Protein AF-A0AAN6WHQ3-F1 (afdb_monomer_lite)

Foldseek 3Di:
DFADQFLVPDPQQGFDAAQEDEAWDDDPVDQFLVPTFGVVVVCVVLVNDDDFDDFQQDDFHKDKDKDWDWDCQQLLDQPGIDIDIDIDIDGDDHDHDDDFDGDGPPPQDDSPPPQRRDDRGHHDDDHDPGGDDNTPRHDYDYGPDDQDDPSVVDDVVDDPPDDPPPPDPPPPDPDDDDDDPDDDQDAAEAFGWQAAVPDPDHNHHDPPWHFAAPDPPGTTGTD

Radius of gyration: 21.04 Å; chains: 1; bounding box: 49×41×66 Å

InterPro domains:
  IPR000254 Cellulose-binding domain [PF00734] (190-218)
  IPR000254 Cellulose-binding domain [PS51164] (186-223)
  IPR000254 Cellulose-binding domain [SM00236] (189-223)
  IPR005103 Auxiliary Activity family 9, catalytic domain [PF03443] (1-124)
  IPR035971 Cellulose-binding domain superfamily [SSF57180] (188-222)
  IPR049892 Auxiliary Activity family 9 [PTHR33353] (1-222)

Structure (mmCIF, N/CA/C/O backbone):
data_AF-A0AAN6WHQ3-F1
#
_entry.id   AF-A0AAN6WHQ3-F1
#
loop_
_atom_site.group_PDB
_atom_site.id
_atom_site.type_symbol
_atom_site.label_atom_id
_atom_site.label_alt_id
_atom_site.label_comp_id
_atom_site.label_asym_id
_atom_site.label_entity_id
_atom_site.label_seq_id
_atom_site.pdbx_PDB_ins_code
_atom_site.Cartn_x
_atom_site.Cartn_y
_atom_site.Cartn_z
_atom_site.occupancy
_atom_site.B_iso_or_equiv
_atom_site.auth_seq_id
_atom_site.auth_comp_id
_atom_site.auth_asym_id
_atom_site.auth_atom_id
_atom_site.pdbx_PDB_model_num
ATOM 1 N N . MET A 1 1 ? -5.871 -2.108 7.499 1.00 97.81 1 MET A N 1
ATOM 2 C CA . MET A 1 1 ? -6.598 -1.733 8.726 1.00 97.81 1 MET A CA 1
ATOM 3 C C . MET A 1 1 ? -6.500 -2.865 9.725 1.00 97.81 1 MET A C 1
ATOM 5 O O . MET A 1 1 ? -6.256 -3.992 9.313 1.00 97.81 1 MET A O 1
ATOM 9 N N . THR A 1 2 ? -6.688 -2.574 11.003 1.00 98.25 2 THR A N 1
ATOM 10 C CA . THR A 1 2 ? -6.863 -3.575 12.058 1.00 98.25 2 THR A CA 1
ATOM 11 C C . THR A 1 2 ? -7.970 -3.112 12.998 1.00 98.25 2 THR A C 1
ATOM 13 O O . THR A 1 2 ? -8.057 -1.913 13.268 1.00 98.25 2 THR A O 1
ATOM 16 N N . LYS A 1 3 ? -8.835 -4.032 13.441 1.00 97.88 3 LYS A N 1
ATOM 17 C CA . LYS A 1 3 ? -9.879 -3.741 14.433 1.00 97.88 3 LYS A CA 1
ATOM 18 C C . LYS A 1 3 ? -9.263 -3.789 15.826 1.00 97.88 3 LYS A C 1
ATOM 20 O O . LYS A 1 3 ? -8.488 -4.697 16.126 1.00 97.88 3 LYS A O 1
ATOM 25 N N . VAL A 1 4 ? -9.613 -2.833 16.673 1.00 98.06 4 VAL A N 1
ATOM 26 C CA . VAL A 1 4 ? -9.073 -2.695 18.028 1.00 98.06 4 VAL A CA 1
ATOM 27 C C . VAL A 1 4 ? -10.195 -2.405 19.020 1.00 98.06 4 VAL A C 1
ATOM 29 O O . VAL A 1 4 ? -11.305 -2.046 18.631 1.00 98.06 4 VAL A O 1
ATOM 32 N N . SER A 1 5 ? -9.927 -2.617 20.307 1.00 97.31 5 SER A N 1
ATOM 33 C CA . SER A 1 5 ? -10.879 -2.275 21.370 1.00 97.31 5 SER A CA 1
ATOM 34 C C . SER A 1 5 ? -10.995 -0.767 21.588 1.00 97.31 5 SER A C 1
ATOM 36 O O . SER A 1 5 ? -12.061 -0.304 21.970 1.00 97.31 5 SER A O 1
ATOM 38 N N . ASP A 1 6 ? -9.901 -0.038 21.361 1.00 96.31 6 ASP A N 1
ATOM 39 C CA . ASP A 1 6 ? -9.789 1.412 21.522 1.00 96.31 6 ASP A CA 1
ATOM 40 C C . ASP A 1 6 ? -8.674 1.922 20.596 1.00 96.31 6 ASP A C 1
ATOM 42 O O . ASP A 1 6 ? -7.522 1.487 20.697 1.00 96.31 6 ASP A O 1
ATOM 46 N N . ALA A 1 7 ? -9.009 2.814 19.662 1.00 96.94 7 ALA A N 1
ATOM 47 C CA . ALA A 1 7 ? -8.039 3.345 18.704 1.00 96.94 7 ALA A CA 1
ATOM 48 C C . ALA A 1 7 ? -6.994 4.275 19.346 1.00 96.94 7 ALA A C 1
ATOM 50 O O . ALA A 1 7 ? -5.908 4.430 18.788 1.00 96.94 7 ALA A O 1
ATOM 51 N N . VAL A 1 8 ? -7.285 4.866 20.507 1.00 95.44 8 VAL A N 1
ATOM 52 C CA . VAL A 1 8 ? -6.382 5.786 21.214 1.00 95.44 8 VAL A CA 1
ATOM 53 C C . VAL A 1 8 ? -5.230 5.031 21.872 1.00 95.44 8 VAL A C 1
ATOM 55 O O . VAL A 1 8 ? -4.100 5.517 21.870 1.00 95.44 8 VAL A O 1
ATOM 58 N N . THR A 1 9 ? -5.508 3.849 22.424 1.00 95.56 9 THR A N 1
ATOM 59 C CA . THR A 1 9 ? -4.543 3.069 23.217 1.00 95.56 9 THR A CA 1
ATOM 60 C C . THR A 1 9 ? -3.931 1.885 22.472 1.00 95.56 9 THR A C 1
ATOM 62 O O . THR A 1 9 ? -2.964 1.297 22.955 1.00 95.56 9 THR A O 1
ATOM 65 N N . ALA A 1 10 ? -4.450 1.534 21.295 1.00 95.12 10 ALA A N 1
ATOM 66 C CA . ALA A 1 10 ? -3.921 0.430 20.507 1.00 95.12 10 ALA A CA 1
ATOM 67 C C . ALA A 1 10 ? -2.491 0.685 19.995 1.00 95.12 10 ALA A C 1
ATOM 69 O O . ALA A 1 10 ? -2.184 1.731 19.427 1.00 95.12 10 ALA A O 1
ATOM 70 N N . ASP A 1 11 ? -1.639 -0.334 20.112 1.00 93.38 11 ASP A N 1
ATOM 71 C CA . ASP A 1 11 ? -0.228 -0.313 19.701 1.00 93.38 11 ASP A CA 1
ATOM 72 C C . ASP A 1 11 ? 0.016 -0.865 18.282 1.00 93.38 11 ASP A C 1
ATOM 74 O O . ASP A 1 11 ? 1.140 -0.858 17.781 1.00 93.38 11 ASP A O 1
ATOM 78 N N . GLY A 1 12 ? -1.034 -1.359 17.619 1.00 93.06 12 GLY A N 1
ATOM 79 C CA . GLY A 1 12 ? -0.943 -1.959 16.289 1.00 93.06 12 GLY A CA 1
ATOM 80 C C . GLY A 1 12 ? -0.434 -3.403 16.259 1.00 93.06 12 GLY A C 1
ATOM 81 O O . GLY A 1 12 ? -0.153 -3.910 15.174 1.00 93.06 12 GLY A O 1
ATOM 82 N N . SER A 1 13 ? -0.348 -4.087 17.402 1.00 93.38 13 SER A N 1
ATOM 83 C CA . SER A 1 13 ? 0.033 -5.507 17.484 1.00 93.38 13 SER A CA 1
ATOM 84 C C . SER A 1 13 ? -1.076 -6.482 17.052 1.00 93.38 13 SER A C 1
ATOM 86 O O . SER A 1 13 ? -0.835 -7.682 16.904 1.00 93.38 13 SER A O 1
ATOM 88 N N . THR A 1 14 ? -2.290 -5.981 16.813 1.00 94.19 14 THR A N 1
ATOM 89 C CA . THR A 1 14 ? -3.432 -6.758 16.318 1.00 94.19 14 THR A CA 1
ATOM 90 C C . THR A 1 14 ? -3.314 -7.093 14.825 1.00 94.19 14 THR A C 1
ATOM 92 O O . THR A 1 14 ? -2.529 -6.501 14.086 1.00 94.19 14 THR A O 1
ATOM 95 N N . GLY A 1 15 ? -4.098 -8.071 14.361 1.00 97.56 15 GLY A N 1
ATOM 96 C CA . GLY A 1 15 ? -4.042 -8.555 12.980 1.00 97.56 15 GLY A CA 1
ATOM 97 C C . GLY A 1 15 ? -4.482 -7.516 11.939 1.00 97.56 15 GLY A C 1
ATOM 98 O O . GLY A 1 15 ? -5.603 -7.013 11.969 1.00 97.56 15 GLY A O 1
ATOM 99 N N . TRP A 1 16 ? -3.629 -7.261 10.948 1.00 98.62 16 TRP A N 1
ATOM 100 C CA . TRP A 1 16 ? -3.862 -6.311 9.862 1.00 98.62 16 TRP A CA 1
ATOM 101 C C . TRP A 1 16 ? -4.429 -6.983 8.613 1.00 98.62 16 TRP A C 1
ATOM 103 O O . TRP A 1 16 ? -3.913 -7.997 8.155 1.00 98.62 16 TRP A O 1
ATOM 113 N N . PHE A 1 17 ? -5.427 -6.367 7.987 1.00 98.75 17 PHE A N 1
ATOM 114 C CA . PHE A 1 17 ? -5.949 -6.749 6.674 1.00 98.75 17 PHE A CA 1
ATOM 115 C C . PHE A 1 17 ? -5.834 -5.584 5.682 1.00 98.75 17 PHE A C 1
ATOM 117 O O . PHE A 1 17 ? -5.926 -4.406 6.052 1.00 98.75 17 PHE A O 1
ATOM 124 N N . LYS A 1 18 ? -5.607 -5.889 4.403 1.00 98.75 18 LYS A N 1
ATOM 125 C CA . LYS A 1 18 ? -5.400 -4.881 3.355 1.00 98.75 18 LYS A CA 1
ATOM 126 C C . LYS A 1 18 ? -6.732 -4.503 2.716 1.00 98.75 18 LYS A C 1
ATOM 128 O O . LYS A 1 18 ? -7.391 -5.363 2.148 1.00 98.75 18 LYS A O 1
ATOM 133 N N . ILE A 1 19 ? -7.104 -3.223 2.783 1.00 98.62 19 ILE A N 1
ATOM 134 C CA . ILE A 1 19 ? -8.365 -2.704 2.214 1.00 98.62 19 ILE A CA 1
ATOM 135 C C . ILE A 1 19 ? -8.193 -2.027 0.856 1.00 98.62 19 ILE A C 1
ATOM 137 O O . ILE A 1 19 ? -9.166 -1.816 0.142 1.00 98.62 19 ILE A O 1
ATOM 141 N N . PHE A 1 20 ? -6.963 -1.655 0.520 1.00 98.50 20 PHE A N 1
ATOM 142 C CA . PHE A 1 20 ? -6.655 -0.882 -0.665 1.00 98.50 20 PHE A CA 1
ATOM 143 C C . PHE A 1 20 ? -5.251 -1.216 -1.149 1.00 98.50 20 PHE A C 1
ATOM 145 O O . PHE A 1 20 ? -4.355 -1.434 -0.328 1.00 98.50 20 PHE A O 1
ATOM 152 N N . GLN A 1 21 ? -5.059 -1.231 -2.463 1.00 98.38 21 GLN A N 1
ATOM 153 C CA . GLN A 1 21 ? -3.735 -1.102 -3.059 1.00 98.38 21 GLN A CA 1
ATOM 154 C C . GLN A 1 21 ? -3.806 -0.386 -4.402 1.00 98.38 21 GLN A C 1
ATOM 156 O O . GLN A 1 21 ? -4.785 -0.528 -5.136 1.00 98.38 21 GLN A O 1
ATOM 161 N N . ASP A 1 22 ? -2.717 0.297 -4.730 1.00 98.25 22 ASP A N 1
ATOM 162 C CA . ASP A 1 22 ? -2.426 0.814 -6.058 1.00 98.25 22 ASP A CA 1
ATOM 163 C C . ASP A 1 22 ? -0.989 0.417 -6.406 1.00 98.25 22 ASP A C 1
ATOM 165 O O . ASP A 1 22 ? -0.042 0.810 -5.724 1.00 98.25 22 ASP A O 1
ATOM 169 N N . GLY A 1 23 ? -0.849 -0.491 -7.369 1.00 97.94 23 GLY A N 1
ATOM 170 C CA . GLY A 1 23 ? 0.392 -1.219 -7.619 1.00 97.94 23 GLY A CA 1
ATOM 171 C C . GLY A 1 23 ? 1.148 -0.684 -8.825 1.00 97.94 23 GLY A C 1
ATOM 172 O O . GLY A 1 23 ? 1.687 0.420 -8.812 1.00 97.94 23 GLY A O 1
ATOM 173 N N . TRP A 1 24 ? 1.198 -1.510 -9.864 1.00 98.62 24 TRP A N 1
ATOM 174 C CA . TRP A 1 24 ? 1.920 -1.259 -11.103 1.00 98.62 24 TRP A CA 1
ATOM 175 C C . TRP A 1 24 ? 1.068 -1.679 -12.294 1.00 98.62 24 TRP A C 1
ATOM 177 O O . TRP A 1 24 ? 0.306 -2.648 -12.216 1.00 98.62 24 TRP A O 1
ATOM 187 N N . ARG A 1 25 ? 1.235 -0.977 -13.411 1.00 98.25 25 ARG A N 1
ATOM 188 C CA . ARG A 1 25 ? 0.685 -1.361 -14.709 1.00 98.25 25 ARG A CA 1
ATOM 189 C C . ARG A 1 25 ? 1.711 -1.044 -15.784 1.00 98.25 25 ARG A C 1
ATOM 191 O O . ARG A 1 25 ? 2.192 0.086 -15.862 1.00 98.25 25 ARG A O 1
ATOM 198 N N . LYS A 1 26 ? 1.966 -2.012 -16.666 1.00 98.00 26 LYS A N 1
ATOM 199 C CA . LYS A 1 26 ? 2.830 -1.809 -17.829 1.00 98.00 26 LYS A CA 1
ATOM 200 C C . LYS A 1 26 ? 2.373 -0.608 -18.661 1.00 98.00 26 LYS A C 1
ATOM 202 O O . LYS A 1 26 ? 1.207 -0.518 -19.052 1.00 98.00 26 LYS A O 1
ATOM 207 N N . ASN A 1 27 ? 3.304 0.282 -18.968 1.00 97.50 27 ASN A N 1
ATOM 208 C CA . ASN A 1 27 ? 3.188 1.279 -20.011 1.00 97.50 27 ASN A CA 1
ATOM 209 C C . ASN A 1 27 ? 3.774 0.692 -21.297 1.00 97.50 27 ASN A C 1
ATOM 211 O O . ASN A 1 27 ? 4.981 0.515 -21.428 1.00 97.50 27 ASN A O 1
ATOM 215 N N . THR A 1 28 ? 2.925 0.387 -22.276 1.00 96.00 28 THR A N 1
ATOM 216 C CA . THR A 1 28 ? 3.364 -0.227 -23.540 1.00 96.00 28 THR A CA 1
ATOM 217 C C . THR A 1 28 ? 4.262 0.678 -24.384 1.00 96.00 28 THR A C 1
ATOM 219 O O . THR A 1 28 ? 4.898 0.184 -25.308 1.00 96.00 28 THR A O 1
ATOM 222 N N . ALA A 1 29 ? 4.307 1.981 -24.090 1.00 96.06 29 ALA A N 1
ATOM 223 C CA . ALA A 1 29 ? 5.221 2.927 -24.726 1.00 96.06 29 ALA A CA 1
ATOM 224 C C . ALA A 1 29 ? 6.578 3.047 -24.001 1.00 96.06 29 ALA A C 1
ATOM 226 O O . ALA A 1 29 ? 7.480 3.695 -24.525 1.00 96.06 29 ALA A O 1
ATOM 227 N N . GLY A 1 30 ? 6.713 2.465 -22.803 1.00 94.31 30 GLY A N 1
ATOM 228 C CA . GLY A 1 30 ? 7.920 2.515 -21.978 1.00 94.31 30 GLY A CA 1
ATOM 229 C C . GLY A 1 30 ? 8.944 1.428 -22.320 1.00 94.31 30 GLY A C 1
ATOM 230 O O . GLY A 1 30 ? 8.593 0.359 -22.827 1.00 94.31 30 GLY A O 1
ATOM 231 N N . GLY A 1 31 ? 10.217 1.699 -22.026 1.00 95.81 31 GLY A N 1
ATOM 232 C CA . GLY A 1 31 ? 11.334 0.768 -22.214 1.00 95.81 31 GLY A CA 1
ATOM 233 C C . GLY A 1 31 ? 11.734 0.013 -20.941 1.00 95.81 31 GLY A C 1
ATOM 234 O O . GLY A 1 31 ? 12.292 -1.083 -21.034 1.00 95.81 31 GLY A O 1
ATOM 235 N N . SER A 1 32 ? 11.428 0.555 -19.760 1.00 97.44 32 SER A N 1
ATOM 236 C CA . SER A 1 32 ? 11.715 -0.065 -18.460 1.00 97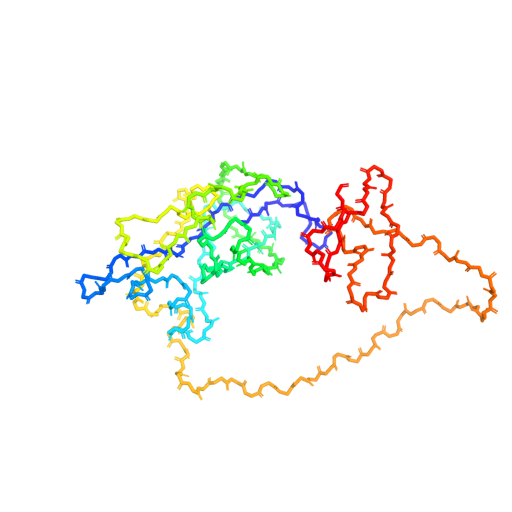.44 32 SER A CA 1
ATOM 237 C C . SER A 1 32 ? 10.563 0.097 -17.460 1.00 97.44 32 SER A C 1
ATOM 239 O O . SER A 1 32 ? 9.590 0.806 -17.714 1.00 97.44 32 SER A O 1
ATOM 241 N N . GLY A 1 33 ? 10.688 -0.548 -16.297 1.00 98.00 33 GLY A N 1
ATOM 242 C CA . GLY A 1 33 ? 9.787 -0.342 -15.164 1.00 98.00 33 GLY A CA 1
ATOM 243 C C . GLY A 1 33 ? 9.743 1.107 -14.672 1.00 98.00 33 GLY A C 1
ATOM 244 O O . GLY A 1 33 ? 8.710 1.536 -14.164 1.00 98.00 33 GLY A O 1
ATOM 245 N N . ASP A 1 34 ? 10.801 1.899 -14.878 1.00 97.44 34 ASP A N 1
ATOM 246 C CA . ASP A 1 34 ? 10.796 3.331 -14.558 1.00 97.44 34 ASP A CA 1
ATOM 247 C C . ASP A 1 34 ? 9.767 4.101 -15.388 1.00 97.44 34 ASP A C 1
ATOM 249 O O . ASP A 1 34 ? 9.229 5.095 -14.904 1.00 97.44 34 ASP A O 1
ATOM 253 N N . ASP A 1 35 ? 9.456 3.648 -16.605 1.00 97.44 35 ASP A N 1
ATOM 254 C CA . ASP A 1 35 ? 8.501 4.287 -17.520 1.00 97.44 35 ASP A CA 1
ATOM 255 C C . ASP A 1 35 ? 7.051 3.853 -17.272 1.00 97.44 35 ASP A C 1
ATOM 257 O O . ASP A 1 35 ? 6.107 4.497 -17.746 1.00 97.44 35 ASP A O 1
ATOM 261 N N . ASP A 1 36 ? 6.861 2.771 -16.520 1.00 98.31 36 ASP A N 1
ATOM 262 C CA . ASP A 1 36 ? 5.556 2.185 -16.250 1.00 98.31 36 ASP A CA 1
ATOM 263 C C . ASP A 1 36 ? 4.710 3.041 -15.301 1.00 98.31 36 ASP A C 1
ATOM 265 O O . ASP A 1 36 ? 5.177 4.007 -14.685 1.00 98.31 36 ASP A O 1
ATOM 269 N N . PHE A 1 37 ? 3.430 2.701 -15.185 1.00 98.31 37 PHE A N 1
ATOM 270 C CA . PHE A 1 37 ? 2.542 3.340 -14.225 1.00 98.31 37 PHE A CA 1
ATOM 271 C C . PHE A 1 37 ? 2.721 2.701 -12.849 1.00 98.31 37 PHE A C 1
ATOM 273 O O . PHE A 1 37 ? 2.783 1.477 -12.730 1.00 98.31 37 PHE A O 1
ATOM 280 N N . TRP A 1 38 ? 2.756 3.536 -11.812 1.00 98.56 38 TRP A N 1
ATOM 281 C CA . TRP A 1 38 ? 2.935 3.127 -10.420 1.00 98.56 38 TRP A CA 1
ATOM 282 C C . TRP A 1 38 ? 1.954 3.878 -9.531 1.00 98.56 38 TRP A C 1
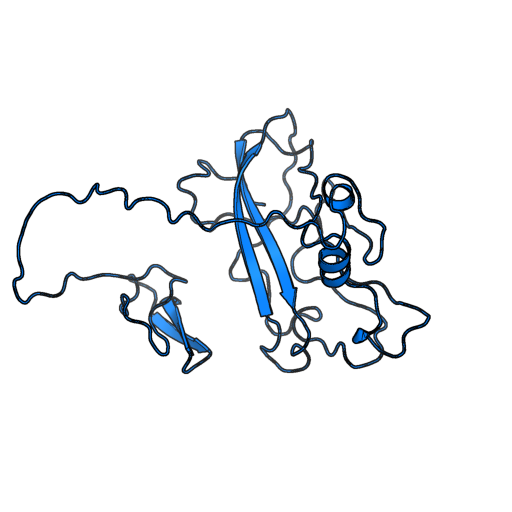ATOM 284 O O . TRP A 1 38 ? 1.725 5.063 -9.762 1.00 98.56 38 TRP A O 1
ATOM 294 N N . GLY A 1 39 ? 1.473 3.255 -8.457 1.00 97.56 39 GLY A N 1
ATOM 295 C CA . GLY A 1 39 ? 0.623 3.943 -7.482 1.00 97.56 39 GLY A CA 1
ATOM 296 C C . GLY A 1 39 ? 1.294 5.173 -6.856 1.00 97.56 39 GLY A C 1
ATOM 297 O O . GLY A 1 39 ? 0.634 6.159 -6.544 1.00 97.56 39 GLY A O 1
ATOM 298 N N . THR A 1 40 ? 2.628 5.187 -6.747 1.00 96.38 40 THR A N 1
ATOM 299 C CA . THR A 1 40 ? 3.389 6.378 -6.322 1.00 96.38 40 THR A CA 1
ATOM 300 C C . THR A 1 40 ? 3.440 7.471 -7.395 1.00 96.38 40 THR A C 1
ATOM 302 O O . THR A 1 40 ? 3.482 8.653 -7.055 1.00 96.38 40 THR A O 1
ATOM 305 N N . LYS A 1 41 ? 3.387 7.115 -8.687 1.00 96.00 41 LYS A N 1
ATOM 306 C CA . LYS A 1 41 ? 3.203 8.091 -9.771 1.00 96.00 41 LYS A CA 1
ATOM 307 C C . LYS A 1 41 ? 1.786 8.653 -9.758 1.00 96.00 41 LYS A C 1
ATOM 309 O O . LYS A 1 41 ? 1.653 9.863 -9.878 1.00 96.00 41 LYS A O 1
ATOM 314 N N . ASP A 1 42 ? 0.769 7.827 -9.520 1.00 95.50 42 ASP A N 1
ATOM 315 C CA . ASP A 1 42 ? -0.616 8.290 -9.362 1.00 95.50 42 ASP A CA 1
ATOM 316 C C . ASP A 1 42 ? -0.737 9.237 -8.169 1.00 95.50 42 ASP A C 1
ATOM 318 O O . ASP A 1 42 ? -1.316 10.312 -8.296 1.00 95.50 42 ASP A O 1
ATOM 322 N N . LEU A 1 43 ? -0.103 8.903 -7.040 1.00 93.19 43 LEU A N 1
ATOM 323 C CA . LEU A 1 43 ? -0.020 9.786 -5.881 1.00 93.19 43 LEU A CA 1
ATOM 324 C C . LEU A 1 43 ? 0.592 11.144 -6.258 1.00 93.19 43 LEU A C 1
ATOM 326 O O . LEU A 1 43 ? 0.027 12.177 -5.912 1.00 93.19 43 LEU A O 1
ATOM 330 N N . ASN A 1 44 ? 1.693 11.171 -7.016 1.00 91.75 44 ASN A N 1
ATOM 331 C CA . ASN A 1 44 ? 2.297 12.419 -7.499 1.00 91.75 44 ASN A CA 1
ATOM 332 C C . ASN A 1 44 ? 1.373 13.185 -8.461 1.00 91.75 44 ASN A C 1
ATOM 334 O O . ASN A 1 44 ? 1.179 14.391 -8.301 1.00 91.75 44 ASN A O 1
ATOM 338 N N . THR A 1 45 ? 0.779 12.496 -9.438 1.00 90.94 45 THR A N 1
ATOM 339 C CA . THR A 1 45 ? -0.166 13.069 -10.408 1.00 90.94 45 THR A CA 1
ATOM 340 C C . THR A 1 45 ? -1.391 13.664 -9.714 1.00 90.94 45 THR A C 1
ATOM 342 O O . THR A 1 45 ? -1.866 14.725 -10.113 1.00 90.94 45 THR A O 1
ATOM 345 N N . CYS A 1 46 ? -1.849 13.039 -8.633 1.00 91.12 46 CYS A N 1
ATOM 346 C CA . CYS A 1 46 ? -2.970 13.477 -7.810 1.00 91.12 46 CYS A CA 1
ATOM 347 C C . CYS A 1 46 ? -2.536 14.339 -6.606 1.00 91.12 46 CYS A C 1
ATOM 349 O O . CYS A 1 46 ? -3.215 14.376 -5.578 1.00 91.12 46 CYS A O 1
ATOM 351 N N . CYS A 1 47 ? -1.414 15.061 -6.728 1.00 87.06 47 CYS A N 1
ATOM 352 C CA . CYS A 1 47 ? -0.905 16.028 -5.746 1.00 87.06 47 CYS A CA 1
ATOM 353 C C . CYS A 1 47 ? -0.676 15.491 -4.322 1.00 87.06 47 CYS A C 1
ATOM 355 O O . CYS A 1 47 ? -0.957 16.176 -3.335 1.00 87.06 47 CYS A O 1
ATOM 357 N N . GLY A 1 48 ? -0.206 14.262 -4.184 1.00 89.38 48 GLY A N 1
ATOM 358 C CA . GLY A 1 48 ? 0.002 13.636 -2.882 1.00 89.38 48 GLY A CA 1
ATOM 359 C C . GLY A 1 48 ? -1.287 13.180 -2.196 1.00 89.38 48 GLY A C 1
ATOM 360 O O . GLY A 1 48 ? -1.250 12.880 -1.005 1.00 89.38 48 GLY A O 1
ATOM 361 N N . LYS A 1 49 ? -2.423 13.126 -2.906 1.00 90.25 49 LYS A N 1
ATOM 362 C CA . LYS A 1 49 ? -3.695 12.611 -2.380 1.00 90.25 49 LYS A CA 1
ATOM 363 C C . LYS A 1 49 ? -4.000 11.225 -2.940 1.00 90.25 49 LYS A C 1
ATOM 365 O O . LYS A 1 49 ? -3.697 10.935 -4.094 1.00 90.25 49 LYS A O 1
ATOM 370 N N . MET A 1 50 ? -4.652 10.405 -2.121 1.00 91.62 50 MET A N 1
ATOM 371 C CA . MET A 1 50 ? -5.194 9.105 -2.509 1.00 91.62 50 MET A CA 1
ATOM 372 C C . MET A 1 50 ? -6.584 8.949 -1.892 1.00 91.62 50 MET A C 1
ATOM 374 O O . MET A 1 50 ? -6.741 9.107 -0.680 1.00 91.62 50 MET A O 1
ATOM 378 N N . ASP A 1 51 ? -7.584 8.644 -2.715 1.00 92.69 51 ASP A N 1
ATOM 379 C CA . ASP A 1 51 ? -8.958 8.414 -2.282 1.00 92.69 51 ASP A CA 1
ATOM 380 C C . ASP A 1 51 ? -9.123 6.941 -1.910 1.00 92.69 51 ASP A C 1
ATOM 382 O O . ASP A 1 51 ? -9.152 6.051 -2.760 1.00 92.69 51 ASP A O 1
ATOM 386 N N . VAL A 1 52 ? -9.188 6.674 -0.607 1.00 94.62 52 VAL A N 1
ATOM 387 C CA . VAL A 1 52 ? -9.307 5.315 -0.075 1.00 94.62 52 VAL A CA 1
ATOM 388 C C . VAL A 1 52 ? -10.670 5.153 0.576 1.00 94.62 52 VAL A C 1
ATOM 390 O O . VAL A 1 52 ? -10.929 5.673 1.662 1.00 94.62 52 VAL A O 1
ATOM 393 N N . LYS A 1 53 ? -11.546 4.389 -0.076 1.00 94.69 53 LYS A N 1
ATOM 394 C CA . LYS A 1 53 ? -12.866 4.071 0.466 1.00 94.69 53 LYS A CA 1
ATOM 395 C C . LYS A 1 53 ? -12.742 3.105 1.644 1.00 94.69 53 LYS A C 1
ATOM 397 O O . LYS A 1 53 ? -12.224 2.000 1.492 1.00 94.69 53 LYS A O 1
ATOM 402 N N . ILE A 1 54 ? -13.290 3.493 2.796 1.00 97.38 54 ILE A N 1
ATOM 403 C CA . ILE A 1 54 ? -13.519 2.564 3.907 1.00 97.38 54 ILE A CA 1
ATOM 404 C C . ILE A 1 54 ? -14.678 1.634 3.518 1.00 97.38 54 ILE A C 1
ATOM 406 O O . ILE A 1 54 ? -15.763 2.131 3.194 1.00 97.38 54 ILE A O 1
ATOM 410 N N . PRO A 1 55 ? -14.480 0.305 3.491 1.00 97.44 55 PRO A N 1
ATOM 411 C CA . PRO A 1 55 ? -15.533 -0.599 3.044 1.00 97.44 55 PRO A CA 1
ATOM 412 C C . PRO A 1 55 ? -16.730 -0.628 3.995 1.00 97.44 55 PRO A C 1
ATOM 414 O O . PRO A 1 55 ? -16.576 -0.631 5.216 1.00 97.44 55 PRO A O 1
ATOM 417 N N . ALA A 1 56 ? -17.928 -0.652 3.415 1.00 96.56 56 ALA A N 1
ATOM 418 C CA . ALA A 1 56 ? -19.184 -0.544 4.156 1.00 96.56 56 ALA A CA 1
ATOM 419 C C . ALA A 1 56 ? -19.608 -1.854 4.848 1.00 96.56 56 ALA A C 1
ATOM 421 O O . ALA A 1 56 ? -20.479 -1.839 5.714 1.00 96.56 56 ALA A O 1
ATOM 422 N N . ASP A 1 57 ? -19.009 -2.982 4.464 1.00 97.50 57 ASP A N 1
ATOM 423 C CA . ASP A 1 57 ? -19.223 -4.305 5.052 1.00 97.50 57 ASP A CA 1
ATOM 424 C C . ASP A 1 57 ? -18.367 -4.548 6.306 1.00 97.50 57 ASP A C 1
ATOM 426 O O . ASP A 1 57 ? -18.517 -5.585 6.957 1.00 97.50 57 ASP A O 1
ATOM 430 N N . LEU A 1 58 ? -17.523 -3.588 6.701 1.00 97.88 58 LEU A N 1
ATOM 431 C CA . LEU A 1 58 ? -16.811 -3.643 7.972 1.00 97.88 58 LEU A CA 1
ATOM 432 C C . LEU A 1 58 ? -17.775 -3.501 9.162 1.00 97.88 58 LEU A C 1
ATOM 434 O O . LEU A 1 58 ? -18.661 -2.641 9.152 1.00 97.88 58 LEU A O 1
ATOM 438 N N . PRO A 1 59 ? -17.584 -4.292 10.232 1.00 97.62 59 PRO A N 1
ATOM 439 C CA . PRO A 1 59 ? -18.292 -4.076 11.483 1.00 97.62 59 PRO A CA 1
ATOM 440 C C . PRO A 1 59 ? -17.986 -2.707 12.079 1.00 97.62 59 PRO A C 1
ATOM 442 O O . PRO A 1 59 ? -16.833 -2.265 12.058 1.00 97.62 59 PRO A O 1
ATOM 445 N N . SER A 1 60 ? -18.984 -2.103 12.724 1.00 98.00 60 SER A N 1
ATOM 446 C CA . SER A 1 60 ? -18.753 -0.932 13.571 1.00 98.00 60 SER A CA 1
ATOM 447 C C . SER A 1 60 ? -17.689 -1.203 14.643 1.00 98.00 60 SER A C 1
ATOM 449 O O . SER A 1 60 ? -17.544 -2.331 15.146 1.00 98.00 60 SER A O 1
ATOM 451 N N . GLY A 1 61 ? -16.961 -0.152 15.006 1.00 97.69 61 GLY A N 1
ATOM 452 C CA . GLY A 1 61 ? -15.973 -0.153 16.079 1.00 97.69 61 GLY A CA 1
ATOM 453 C C . GLY A 1 61 ? -14.730 0.654 15.736 1.00 97.69 61 GLY A C 1
ATOM 454 O O . GLY A 1 61 ? -14.665 1.320 14.702 1.00 97.69 61 GLY A O 1
ATOM 455 N N . ASP A 1 62 ? -13.739 0.548 16.609 1.00 98.38 62 ASP A N 1
ATOM 456 C CA . ASP A 1 62 ? -12.476 1.255 16.474 1.00 98.38 62 ASP A CA 1
ATOM 457 C C . ASP A 1 62 ? -11.469 0.474 15.630 1.00 98.38 62 ASP A C 1
ATOM 459 O O . ASP A 1 62 ? -11.362 -0.756 15.695 1.00 98.38 62 ASP A O 1
ATOM 463 N N . TYR A 1 63 ? -10.723 1.212 14.813 1.00 98.62 63 TYR A N 1
ATOM 464 C CA . TYR A 1 63 ? -9.718 0.681 13.907 1.00 98.62 63 TYR A CA 1
ATOM 465 C C . TYR A 1 63 ? -8.478 1.567 13.876 1.00 98.62 63 TYR A C 1
ATOM 467 O O . TYR A 1 63 ? -8.556 2.794 13.946 1.00 98.62 63 TYR A O 1
ATOM 475 N N . LEU A 1 64 ? -7.333 0.933 13.632 1.00 98.50 64 LEU A N 1
ATOM 476 C CA . LEU A 1 64 ? -6.164 1.622 13.099 1.00 98.50 64 LEU A CA 1
ATOM 477 C C . LEU A 1 64 ? -6.111 1.437 11.577 1.00 98.50 64 LEU A C 1
ATOM 479 O O . LEU A 1 64 ? -6.247 0.325 11.048 1.00 98.50 64 LEU A O 1
ATOM 483 N N . LEU A 1 65 ? -5.873 2.527 10.855 1.00 98.31 65 LEU A N 1
ATOM 484 C CA . LEU A 1 65 ? -5.568 2.531 9.427 1.00 98.31 65 LEU A CA 1
ATOM 485 C C . LEU A 1 65 ? -4.084 2.830 9.238 1.00 98.31 65 LEU A C 1
ATOM 487 O O . LEU A 1 65 ? -3.624 3.900 9.604 1.00 98.31 65 LEU A O 1
ATOM 491 N N . ARG A 1 66 ? -3.352 1.905 8.617 1.00 97.88 66 ARG A N 1
ATOM 492 C CA . ARG A 1 66 ? -1.959 2.083 8.195 1.00 97.88 66 ARG A CA 1
ATOM 493 C C . ARG A 1 66 ? -1.943 2.365 6.697 1.00 97.88 66 ARG A C 1
ATOM 495 O O . ARG A 1 66 ? -2.248 1.462 5.917 1.00 97.88 66 ARG A O 1
ATOM 502 N N . ALA A 1 67 ? -1.620 3.593 6.316 1.00 97.31 67 ALA A N 1
ATOM 503 C CA . ALA A 1 67 ? -1.300 3.973 4.946 1.00 97.31 67 ALA A CA 1
ATOM 504 C C . ALA A 1 67 ? 0.201 3.786 4.710 1.00 97.31 67 ALA A C 1
ATOM 506 O O . ALA A 1 67 ? 1.003 4.023 5.613 1.00 97.31 67 ALA A O 1
ATOM 507 N N . GLU A 1 68 ? 0.584 3.339 3.519 1.00 98.06 68 GLU A N 1
ATOM 508 C CA . GLU A 1 68 ? 1.982 3.085 3.185 1.00 98.06 68 GLU A CA 1
ATOM 509 C C . GLU A 1 68 ? 2.258 3.368 1.711 1.00 98.06 68 GLU A C 1
ATOM 511 O O . GLU A 1 68 ? 1.532 2.889 0.840 1.00 98.06 68 GLU A O 1
ATOM 516 N N . ALA A 1 69 ? 3.337 4.101 1.446 1.00 98.00 69 ALA A N 1
ATOM 517 C CA . ALA A 1 69 ? 3.968 4.173 0.136 1.00 98.00 69 ALA A CA 1
ATOM 518 C C . ALA A 1 69 ? 5.304 3.421 0.176 1.00 98.00 69 ALA A C 1
ATOM 520 O O . ALA A 1 69 ? 6.055 3.543 1.143 1.00 98.00 69 ALA A O 1
ATOM 521 N N . ILE A 1 70 ? 5.617 2.658 -0.871 1.00 98.44 70 ILE A N 1
ATOM 522 C CA . ILE A 1 70 ? 6.885 1.925 -0.983 1.00 98.44 70 ILE A CA 1
ATOM 523 C C . ILE A 1 70 ? 7.666 2.506 -2.160 1.00 98.44 70 ILE A C 1
ATOM 525 O O . ILE A 1 70 ? 7.224 2.426 -3.306 1.00 98.44 70 ILE A O 1
ATOM 529 N N . ALA A 1 71 ? 8.819 3.111 -1.884 1.00 98.19 71 ALA A N 1
ATOM 530 C CA . ALA A 1 71 ? 9.728 3.594 -2.912 1.00 98.19 71 ALA A CA 1
ATOM 531 C C . ALA A 1 71 ? 10.715 2.485 -3.300 1.00 98.19 71 ALA A C 1
ATOM 533 O O . ALA A 1 71 ? 11.380 1.892 -2.448 1.00 98.19 71 ALA A O 1
ATOM 534 N N . LEU A 1 72 ? 10.802 2.221 -4.605 1.00 98.50 72 LEU A N 1
ATOM 535 C CA . LEU A 1 72 ? 11.522 1.072 -5.168 1.00 98.50 72 LEU A CA 1
ATOM 536 C C . LEU A 1 72 ? 12.760 1.462 -5.988 1.00 98.50 72 LEU A C 1
ATOM 538 O O . LEU A 1 72 ? 13.406 0.599 -6.570 1.00 98.50 72 LEU A O 1
ATOM 542 N N . HIS A 1 73 ? 13.122 2.746 -6.017 1.00 97.69 73 HIS A N 1
ATOM 543 C CA . HIS A 1 73 ? 14.220 3.271 -6.840 1.00 97.69 73 HIS A CA 1
ATOM 544 C C . HIS A 1 73 ? 15.606 2.696 -6.494 1.00 97.69 73 HIS A C 1
ATOM 546 O O . HIS A 1 73 ? 16.536 2.848 -7.269 1.00 97.69 73 HIS A O 1
ATOM 552 N N . ALA A 1 74 ? 15.761 2.051 -5.335 1.00 97.94 74 ALA A N 1
ATOM 553 C CA . ALA A 1 74 ? 16.975 1.329 -4.951 1.00 97.94 74 ALA A CA 1
ATOM 554 C C . ALA A 1 74 ? 16.715 -0.166 -4.674 1.00 97.94 74 ALA A C 1
ATOM 556 O O . ALA A 1 74 ? 17.617 -0.887 -4.251 1.00 97.94 74 ALA A O 1
ATOM 557 N N . ALA A 1 75 ? 15.499 -0.661 -4.935 1.00 97.94 75 ALA A N 1
ATOM 558 C CA . ALA A 1 75 ? 15.036 -1.993 -4.534 1.00 97.94 75 ALA A CA 1
ATOM 559 C C . ALA A 1 75 ? 15.673 -3.159 -5.310 1.00 97.94 75 ALA A C 1
ATOM 561 O O . ALA A 1 75 ? 15.422 -4.316 -4.981 1.00 97.94 75 ALA A O 1
ATOM 562 N N . GLY A 1 76 ? 16.515 -2.890 -6.314 1.00 95.94 76 GLY A N 1
ATOM 563 C CA . GLY A 1 76 ? 17.276 -3.940 -6.997 1.00 95.94 76 GLY A CA 1
ATOM 564 C C . GLY A 1 76 ? 18.286 -4.628 -6.070 1.00 95.94 76 GLY A C 1
ATOM 565 O O . GLY A 1 76 ? 18.567 -5.817 -6.227 1.00 95.94 76 GLY A O 1
ATOM 566 N N . GLY A 1 77 ? 18.803 -3.896 -5.078 1.00 92.69 77 GLY A N 1
ATOM 567 C CA . GLY A 1 77 ? 19.654 -4.432 -4.018 1.00 92.69 77 GLY A CA 1
ATOM 568 C C . GLY A 1 77 ? 18.850 -4.936 -2.818 1.00 92.69 77 GLY A C 1
ATOM 569 O O . GLY A 1 77 ? 17.775 -4.422 -2.504 1.00 92.69 77 GLY A O 1
ATOM 570 N N . ALA A 1 78 ? 19.394 -5.926 -2.106 1.00 91.38 78 ALA A N 1
ATOM 571 C CA . ALA A 1 78 ? 18.811 -6.389 -0.849 1.00 91.38 78 ALA A CA 1
ATOM 572 C C . ALA A 1 78 ? 18.717 -5.230 0.160 1.00 91.38 78 ALA A 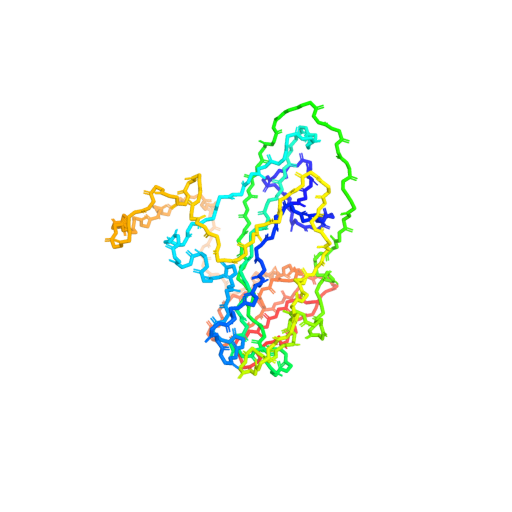C 1
ATOM 574 O O . ALA A 1 78 ? 19.696 -4.523 0.391 1.00 91.38 78 ALA A O 1
ATOM 575 N N . GLY A 1 79 ? 17.533 -5.036 0.751 1.00 92.88 79 GLY A N 1
ATOM 576 C CA . GLY A 1 79 ? 17.277 -3.941 1.697 1.00 92.88 79 GLY A CA 1
ATOM 577 C C . GLY A 1 79 ? 17.116 -2.555 1.060 1.00 92.88 79 GLY A C 1
ATOM 578 O O . GLY A 1 79 ? 17.071 -1.569 1.785 1.00 92.88 79 GLY A O 1
ATOM 579 N N . GLY A 1 80 ? 17.027 -2.459 -0.271 1.00 97.31 80 GLY A N 1
ATOM 580 C CA . GLY A 1 80 ? 16.937 -1.176 -0.971 1.00 97.31 80 GLY A CA 1
ATOM 581 C C . GLY A 1 80 ? 15.538 -0.551 -1.051 1.00 97.31 80 GLY A C 1
ATOM 582 O O . GLY A 1 80 ? 15.427 0.635 -1.359 1.00 97.31 80 GLY A O 1
ATOM 583 N N . ALA A 1 81 ? 14.467 -1.307 -0.783 1.00 97.94 81 ALA A N 1
ATOM 584 C CA . ALA A 1 81 ? 13.117 -0.745 -0.709 1.00 97.94 81 ALA A CA 1
ATOM 585 C C . ALA A 1 81 ? 12.950 0.150 0.523 1.00 97.94 81 ALA A C 1
ATOM 587 O O . ALA A 1 81 ? 13.372 -0.197 1.625 1.00 97.94 81 ALA A O 1
ATOM 588 N N . GLN A 1 82 ? 12.271 1.279 0.339 1.00 98.12 82 GLN A N 1
ATOM 589 C CA . GLN A 1 82 ? 12.023 2.261 1.392 1.00 98.12 82 GLN A CA 1
ATOM 590 C C . GLN A 1 82 ? 10.521 2.361 1.638 1.00 98.12 82 GLN A C 1
ATOM 592 O O . GLN A 1 82 ? 9.754 2.658 0.723 1.00 98.12 82 GLN A O 1
ATOM 597 N N . LEU A 1 83 ? 10.096 2.076 2.865 1.00 97.12 83 LEU A N 1
ATOM 598 C CA . LEU A 1 83 ? 8.688 2.000 3.235 1.00 97.12 83 LEU A CA 1
ATOM 599 C C . LEU A 1 83 ? 8.324 3.245 4.061 1.00 97.12 83 LEU A C 1
ATOM 601 O O . LEU A 1 83 ? 8.958 3.530 5.077 1.00 97.12 83 LEU A O 1
ATOM 605 N N . TYR A 1 84 ? 7.307 3.983 3.620 1.00 97.25 84 TYR A N 1
ATOM 606 C CA . TYR A 1 84 ? 6.833 5.227 4.227 1.00 97.25 84 TYR A CA 1
ATOM 607 C C . TYR A 1 84 ? 5.430 5.022 4.778 1.00 97.25 84 TYR A C 1
ATOM 609 O O . TYR A 1 84 ? 4.450 5.067 4.034 1.00 97.25 84 TYR A O 1
ATOM 617 N N . MET A 1 85 ? 5.338 4.785 6.083 1.00 95.31 85 MET A N 1
ATOM 618 C CA . MET A 1 85 ? 4.083 4.470 6.757 1.00 95.31 85 MET A CA 1
ATOM 619 C C . MET A 1 85 ? 3.526 5.672 7.505 1.00 95.31 85 MET A C 1
ATOM 621 O O . MET A 1 85 ? 4.258 6.443 8.119 1.00 95.31 85 MET A O 1
ATOM 625 N N . THR A 1 86 ? 2.205 5.783 7.538 1.00 93.94 86 THR A N 1
ATOM 626 C CA . THR A 1 86 ? 1.477 6.681 8.437 1.00 93.94 86 THR A CA 1
ATOM 627 C C . THR A 1 86 ? 0.256 5.955 8.986 1.00 93.94 86 THR A C 1
ATOM 629 O O . THR A 1 86 ? -0.411 5.221 8.256 1.00 93.94 86 THR A O 1
ATOM 632 N N . CYS A 1 87 ? -0.032 6.138 10.275 1.00 94.06 87 CYS A N 1
ATOM 633 C CA . CYS A 1 87 ? -1.169 5.511 10.941 1.00 94.06 87 CYS A CA 1
ATOM 634 C C . CYS A 1 87 ? -2.223 6.547 11.344 1.00 94.06 87 CYS A C 1
ATOM 636 O O . CYS A 1 87 ? -1.888 7.652 11.762 1.00 94.06 87 CYS A O 1
ATOM 638 N N . TYR A 1 88 ? -3.490 6.153 11.255 1.00 97.06 88 TYR A N 1
ATOM 639 C CA . TYR A 1 88 ? -4.657 6.947 11.623 1.00 97.06 88 TYR A CA 1
ATOM 640 C C . TYR A 1 88 ? -5.562 6.141 12.552 1.00 97.06 88 TYR A C 1
ATOM 642 O O . TYR A 1 88 ? -5.697 4.925 12.396 1.00 97.06 88 TYR A O 1
ATOM 650 N N . GLN A 1 89 ? -6.204 6.836 13.484 1.00 98.00 89 GLN A N 1
ATOM 651 C CA . GLN A 1 89 ? -7.219 6.292 14.381 1.00 98.00 89 GLN A CA 1
ATOM 652 C C . GLN A 1 89 ? -8.594 6.577 13.782 1.00 98.00 89 GLN A C 1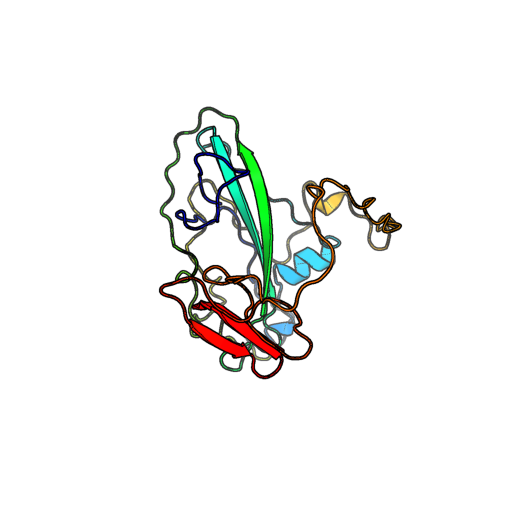
ATOM 654 O O . GLN A 1 89 ? -8.869 7.714 13.396 1.00 98.00 89 GLN A O 1
ATOM 659 N N . LEU A 1 90 ? -9.437 5.555 13.665 1.00 96.12 90 LEU A N 1
ATOM 660 C CA . LEU A 1 90 ? -10.757 5.660 13.050 1.00 96.12 90 LEU A CA 1
ATOM 661 C C . LEU A 1 90 ? -11.804 4.978 13.925 1.00 96.12 90 LEU A C 1
ATOM 663 O O . LEU A 1 90 ? -11.585 3.860 14.383 1.00 96.12 90 LEU A O 1
ATOM 667 N N . THR A 1 91 ? -12.981 5.586 14.021 1.00 97.56 91 THR A N 1
ATOM 668 C CA . THR A 1 91 ? -14.199 4.893 14.448 1.00 97.56 91 THR A CA 1
ATOM 669 C C . THR A 1 91 ? -15.057 4.647 13.213 1.00 97.56 91 THR A C 1
ATOM 671 O O . THR A 1 91 ? -15.560 5.579 12.583 1.00 97.56 91 THR A O 1
ATOM 674 N N . VAL A 1 92 ? -15.197 3.380 12.832 1.00 97.00 92 VAL A N 1
ATOM 675 C CA . VAL A 1 92 ? -16.049 2.951 11.719 1.00 97.00 92 VAL A CA 1
ATOM 676 C C . VAL A 1 92 ? -17.464 2.748 12.244 1.00 97.00 92 VAL A C 1
ATOM 678 O O . VAL A 1 92 ? -17.667 2.118 13.282 1.00 97.00 92 VAL A O 1
ATOM 681 N N . THR A 1 93 ? -18.447 3.259 11.507 1.00 94.31 93 THR A N 1
ATOM 682 C CA . THR A 1 93 ? -19.873 3.056 11.785 1.00 94.31 93 THR A CA 1
ATOM 683 C C . THR A 1 93 ? -20.537 2.336 10.612 1.00 94.31 93 THR A C 1
ATOM 685 O O . THR A 1 93 ? -20.131 2.500 9.462 1.00 94.31 93 THR A O 1
ATOM 688 N N . GLY A 1 94 ? -21.537 1.504 10.902 1.00 90.50 94 GLY A N 1
ATOM 689 C CA . GLY A 1 94 ? -22.218 0.658 9.921 1.00 90.50 94 GLY A CA 1
ATOM 690 C C . GLY A 1 94 ? -22.745 -0.649 10.518 1.00 90.50 94 GLY A C 1
ATOM 691 O O . GLY A 1 94 ? -22.557 -0.944 11.699 1.00 90.50 94 GLY A O 1
ATOM 692 N N . SER A 1 95 ? -23.409 -1.454 9.696 1.00 92.31 95 SER A N 1
ATOM 693 C CA . SER A 1 95 ? -23.996 -2.747 10.086 1.00 92.31 95 SER A CA 1
ATOM 694 C C . SER A 1 95 ? -23.271 -3.951 9.476 1.00 92.31 95 SER A C 1
ATOM 696 O O . SER A 1 95 ? -23.802 -5.061 9.481 1.00 92.31 95 SER A O 1
ATOM 698 N N . GLY A 1 96 ? -22.069 -3.732 8.937 1.00 96.19 96 GLY A N 1
ATOM 699 C CA . GLY A 1 96 ? -21.256 -4.773 8.329 1.00 96.19 96 GLY A CA 1
ATOM 700 C C . GLY A 1 96 ? -20.853 -5.880 9.307 1.00 96.19 96 GLY A C 1
ATOM 701 O O . GLY A 1 96 ? -20.879 -5.721 10.528 1.00 96.19 96 GLY A O 1
ATOM 702 N N . ASN A 1 97 ? -20.475 -7.030 8.762 1.00 97.31 97 ASN A N 1
ATOM 703 C CA . ASN A 1 97 ? -20.078 -8.217 9.520 1.00 97.31 97 ASN A CA 1
ATOM 704 C C . ASN A 1 97 ? -18.835 -8.909 8.931 1.00 97.31 97 ASN A C 1
ATOM 706 O O . ASN A 1 97 ? -18.550 -10.055 9.281 1.00 97.31 97 ASN A O 1
ATOM 710 N N . ALA A 1 98 ? -18.094 -8.232 8.049 1.00 97.69 98 ALA A N 1
ATOM 711 C CA . ALA A 1 98 ? -16.900 -8.784 7.429 1.00 97.69 98 ALA A CA 1
ATOM 712 C C . ALA A 1 98 ? -15.843 -9.171 8.477 1.00 97.69 98 ALA A C 1
ATOM 714 O O . ALA A 1 98 ? -15.588 -8.448 9.443 1.00 97.69 98 ALA A O 1
ATOM 715 N N . SER A 1 99 ? -15.181 -10.304 8.237 1.00 96.94 99 SER A N 1
ATOM 716 C CA . SER A 1 99 ? -14.041 -10.788 9.022 1.00 96.94 99 SER A CA 1
ATOM 717 C C . SER A 1 99 ? -12.898 -11.169 8.071 1.00 96.94 99 SER A C 1
ATOM 719 O O . SER A 1 99 ? -12.768 -12.330 7.680 1.00 96.94 99 SER A O 1
ATOM 721 N N . PRO A 1 100 ? -12.119 -10.182 7.591 1.00 97.62 100 PRO A N 1
ATOM 722 C CA . PRO A 1 100 ? -11.041 -10.434 6.641 1.00 97.62 100 PRO A CA 1
ATOM 723 C C . PRO A 1 100 ? -9.894 -11.239 7.274 1.00 97.62 100 PRO A C 1
ATOM 725 O O . PRO A 1 100 ? -9.599 -11.040 8.454 1.00 97.62 100 PRO A O 1
ATOM 728 N N . PRO A 1 101 ? -9.183 -12.085 6.505 1.00 97.38 101 PRO A N 1
ATOM 729 C CA . PRO A 1 101 ? -7.963 -12.721 6.987 1.00 97.38 101 PRO A CA 1
ATOM 730 C C . PRO A 1 101 ? -6.885 -11.669 7.277 1.00 97.38 101 PRO A C 1
ATOM 732 O O . PRO A 1 101 ? -6.734 -10.691 6.539 1.00 97.38 101 PRO A O 1
ATOM 735 N N . THR A 1 102 ? -6.119 -11.890 8.344 1.00 98.31 102 THR A N 1
ATOM 736 C CA . THR A 1 102 ? -5.142 -10.921 8.848 1.00 98.31 102 THR A CA 1
ATOM 737 C C . THR A 1 102 ? -3.706 -11.428 8.791 1.00 98.31 102 THR A C 1
ATOM 739 O O . THR A 1 102 ? -3.452 -12.628 8.845 1.00 98.31 102 THR A O 1
ATOM 742 N N . VAL A 1 103 ? -2.763 -10.491 8.772 1.00 98.00 103 VAL A N 1
ATOM 743 C CA . VAL A 1 103 ? -1.319 -10.704 8.928 1.00 98.00 103 VAL A CA 1
ATOM 744 C C . VAL A 1 103 ? -0.780 -9.860 10.084 1.00 98.00 103 VAL A C 1
ATOM 746 O O . VAL A 1 103 ? -1.420 -8.895 10.498 1.00 98.00 103 VAL A O 1
ATOM 749 N N . SER A 1 104 ? 0.414 -10.179 10.576 1.00 96.50 104 SER A N 1
ATOM 750 C CA . SER A 1 104 ? 1.075 -9.403 11.632 1.00 96.50 104 SER A CA 1
ATOM 751 C C . SER A 1 104 ? 2.190 -8.523 11.075 1.00 96.50 104 SER A C 1
ATOM 753 O O . SER A 1 104 ? 2.912 -8.918 10.158 1.00 96.50 104 SER A O 1
ATOM 755 N N . PHE A 1 105 ? 2.357 -7.341 11.662 1.00 92.25 105 PHE A N 1
ATOM 756 C CA . PHE A 1 105 ? 3.551 -6.520 11.488 1.00 92.25 105 PHE A CA 1
ATOM 757 C C . PHE A 1 105 ? 4.300 -6.440 12.830 1.00 92.25 105 PHE A C 1
ATOM 759 O O . PHE A 1 105 ? 3.672 -6.097 13.831 1.00 92.25 105 PHE A O 1
ATOM 766 N N . PRO A 1 106 ? 5.613 -6.746 12.870 1.00 91.94 106 PRO A N 1
ATOM 767 C CA . PRO A 1 106 ? 6.435 -7.259 11.765 1.00 91.94 106 PRO A CA 1
ATOM 768 C C . PRO A 1 106 ? 6.062 -8.697 11.352 1.00 91.94 106 PRO A C 1
ATOM 770 O O . PRO A 1 106 ? 5.440 -9.432 12.114 1.00 91.94 106 PRO A O 1
ATOM 773 N N . GLY A 1 107 ? 6.455 -9.091 10.133 1.00 90.31 107 GLY A N 1
ATOM 774 C CA . GLY A 1 107 ? 6.284 -10.453 9.600 1.00 90.31 107 GLY A CA 1
ATOM 775 C C . GLY A 1 107 ? 5.549 -10.535 8.258 1.00 90.31 107 GLY A C 1
ATOM 776 O O . GLY A 1 107 ? 5.816 -11.437 7.470 1.00 90.31 107 GLY A O 1
ATOM 777 N N . ALA A 1 108 ? 4.667 -9.581 7.961 1.00 95.06 108 ALA A N 1
ATOM 778 C CA . ALA A 1 108 ? 3.901 -9.567 6.714 1.00 95.06 108 ALA A CA 1
ATOM 779 C C . ALA A 1 108 ? 4.732 -9.263 5.454 1.00 95.06 108 ALA A C 1
ATOM 781 O O . ALA A 1 108 ? 4.295 -9.617 4.360 1.00 95.06 108 ALA A O 1
ATOM 782 N N . TYR A 1 109 ? 5.900 -8.627 5.601 1.00 96.19 109 TYR A N 1
ATOM 783 C CA . TYR A 1 109 ? 6.863 -8.396 4.521 1.00 96.19 109 TYR A CA 1
ATOM 784 C C . TYR A 1 109 ? 8.183 -9.100 4.820 1.00 96.19 109 TYR A C 1
ATOM 786 O O . TYR A 1 109 ? 8.651 -9.101 5.962 1.00 96.19 109 TYR A O 1
ATOM 794 N N . LYS A 1 110 ? 8.814 -9.629 3.774 1.00 93.94 110 LYS A N 1
ATOM 795 C CA . LYS A 1 110 ? 10.198 -10.108 3.778 1.00 93.94 110 LYS A CA 1
ATOM 796 C C . LYS A 1 110 ? 11.032 -9.247 2.842 1.00 93.94 110 LYS A C 1
ATOM 798 O O . LYS A 1 110 ? 10.559 -8.814 1.795 1.00 93.94 110 LYS A O 1
ATOM 803 N N . SER A 1 111 ? 12.304 -9.063 3.187 1.00 93.31 111 SER A N 1
ATOM 804 C CA . SER A 1 111 ? 13.258 -8.342 2.335 1.00 93.31 111 SER A CA 1
ATOM 805 C C . SER A 1 111 ? 13.410 -8.965 0.946 1.00 93.31 111 SER A C 1
ATOM 807 O O . SER A 1 111 ? 13.757 -8.254 0.015 1.00 93.31 111 SER A O 1
ATOM 809 N N . SER A 1 112 ? 13.126 -10.263 0.806 1.00 94.12 112 SER A N 1
ATOM 810 C CA . SER A 1 112 ? 13.180 -11.020 -0.446 1.00 94.12 112 SER A CA 1
ATOM 811 C C . SER A 1 112 ? 11.834 -11.162 -1.167 1.00 94.12 112 SER A C 1
ATOM 813 O O . SER A 1 112 ? 11.765 -11.863 -2.176 1.00 94.12 112 SER A O 1
ATOM 815 N N . ASP A 1 113 ? 10.751 -10.547 -0.673 1.00 97.50 113 ASP A N 1
ATOM 816 C CA . ASP A 1 113 ? 9.478 -10.571 -1.398 1.00 97.50 113 ASP A CA 1
ATOM 817 C C . ASP A 1 113 ? 9.652 -9.905 -2.771 1.00 97.50 113 ASP A C 1
ATOM 819 O O . ASP A 1 113 ? 10.287 -8.858 -2.885 1.00 97.50 113 ASP A O 1
ATOM 823 N N . ALA A 1 114 ? 9.054 -10.478 -3.820 1.00 97.25 114 ALA A N 1
ATOM 824 C CA . ALA A 1 114 ? 9.255 -10.026 -5.205 1.00 97.25 114 ALA A CA 1
ATOM 825 C C . ALA A 1 114 ? 8.795 -8.579 -5.478 1.00 97.25 114 ALA A C 1
ATOM 827 O O . ALA A 1 114 ? 9.173 -7.995 -6.488 1.00 97.25 114 ALA A O 1
ATOM 828 N N . GLY A 1 115 ? 7.964 -8.004 -4.602 1.00 97.56 115 GLY A N 1
ATOM 829 C CA . GLY A 1 115 ? 7.577 -6.591 -4.646 1.00 97.56 115 GLY A CA 1
ATOM 830 C C . GLY A 1 115 ? 8.421 -5.659 -3.773 1.00 97.56 115 GLY A C 1
ATOM 831 O O . GLY A 1 115 ? 8.200 -4.450 -3.816 1.00 97.56 115 GLY A O 1
ATOM 832 N N . ILE A 1 116 ? 9.336 -6.216 -2.969 1.00 98.31 116 ILE A N 1
ATOM 833 C CA . ILE A 1 116 ? 10.258 -5.521 -2.057 1.00 98.31 116 ILE A CA 1
ATOM 834 C C . ILE A 1 116 ? 11.683 -5.537 -2.619 1.00 98.31 116 ILE A C 1
ATOM 836 O O . ILE A 1 116 ? 12.335 -4.503 -2.620 1.00 98.31 116 ILE A O 1
ATOM 840 N N . GLN A 1 117 ? 12.165 -6.671 -3.131 1.00 97.56 117 GLN A N 1
ATOM 841 C CA . GLN A 1 117 ? 13.423 -6.746 -3.873 1.00 97.56 117 GLN A CA 1
ATOM 842 C C . GLN A 1 117 ? 13.121 -6.890 -5.365 1.00 97.56 117 GLN A C 1
ATOM 844 O O . GLN A 1 117 ? 12.799 -7.973 -5.853 1.00 97.56 117 GLN A O 1
ATOM 849 N N . VAL A 1 118 ? 13.197 -5.776 -6.089 1.00 97.81 118 VAL A N 1
ATOM 850 C CA . VAL A 1 118 ? 12.785 -5.667 -7.490 1.00 97.81 118 VAL A CA 1
ATOM 851 C C . VAL A 1 118 ? 13.636 -4.639 -8.228 1.00 97.81 118 VAL A C 1
ATOM 853 O O . VAL A 1 118 ? 13.868 -3.537 -7.738 1.00 97.81 118 VAL A O 1
ATOM 856 N N . ASN A 1 119 ? 14.089 -4.985 -9.434 1.00 97.94 119 ASN A N 1
ATOM 857 C CA . ASN A 1 119 ? 14.794 -4.054 -10.308 1.00 97.94 119 ASN A CA 1
ATOM 858 C C . ASN A 1 119 ? 13.809 -3.367 -11.262 1.00 97.94 119 ASN A C 1
ATOM 860 O O . ASN A 1 119 ? 13.471 -3.921 -12.309 1.00 97.94 119 ASN A O 1
ATOM 864 N N . ILE A 1 120 ? 13.379 -2.156 -10.906 1.00 98.25 120 ILE A N 1
ATOM 865 C CA . ILE A 1 120 ? 12.470 -1.358 -11.740 1.00 98.25 120 ILE A CA 1
ATOM 866 C C . ILE A 1 120 ? 13.173 -0.700 -12.939 1.00 98.25 120 ILE A C 1
ATOM 868 O O . ILE A 1 120 ? 12.510 -0.294 -13.884 1.00 98.25 120 ILE A O 1
ATOM 872 N N . HIS A 1 121 ? 14.509 -0.668 -12.968 1.00 98.12 121 HIS A N 1
ATOM 873 C CA . HIS A 1 121 ? 15.279 -0.056 -14.060 1.00 98.12 121 HIS A CA 1
ATOM 874 C C . HIS A 1 121 ? 15.398 -0.940 -15.305 1.00 98.12 121 HIS A C 1
ATOM 876 O O . HIS A 1 121 ? 16.001 -0.557 -16.305 1.00 98.12 121 HIS A O 1
ATOM 882 N N . SER A 1 122 ? 14.848 -2.152 -15.258 1.00 97.31 122 SER A N 1
ATOM 883 C CA . SER A 1 122 ? 14.779 -3.080 -16.388 1.00 97.31 122 SER A CA 1
ATOM 884 C C . SER A 1 122 ? 13.345 -3.228 -16.881 1.00 97.31 122 SER A C 1
ATOM 886 O O . SER A 1 122 ? 12.397 -2.859 -16.193 1.00 97.31 122 SER A O 1
ATOM 888 N N . ALA A 1 123 ? 13.169 -3.783 -18.080 1.00 96.94 123 ALA A N 1
ATOM 889 C CA . ALA A 1 123 ? 11.843 -4.126 -18.574 1.00 96.94 123 ALA A CA 1
ATOM 890 C C . ALA A 1 123 ? 11.159 -5.127 -17.628 1.00 96.94 123 ALA A C 1
ATOM 892 O O . ALA A 1 123 ? 11.696 -6.199 -17.345 1.00 96.94 123 ALA A O 1
ATOM 893 N N . MET A 1 124 ? 9.951 -4.790 -17.176 1.00 96.75 124 MET A N 1
ATOM 894 C CA . MET A 1 124 ? 9.143 -5.637 -16.299 1.00 96.75 124 MET A CA 1
ATOM 895 C C . MET A 1 124 ? 7.965 -6.245 -17.068 1.00 96.75 124 MET A C 1
ATOM 897 O O . MET A 1 124 ? 7.428 -5.650 -18.010 1.00 96.75 124 MET A O 1
ATOM 901 N N . SER A 1 125 ? 7.563 -7.455 -16.686 1.00 96.06 125 SER A N 1
ATOM 902 C CA . SER A 1 125 ? 6.342 -8.114 -17.178 1.00 96.06 125 SER A CA 1
ATOM 903 C C . SER A 1 125 ? 5.271 -8.251 -16.098 1.00 96.06 125 SER A C 1
ATOM 905 O O . SER A 1 125 ? 4.100 -8.419 -16.424 1.00 96.06 125 SER A O 1
ATOM 907 N N . ASN A 1 126 ? 5.664 -8.170 -14.828 1.00 97.00 126 ASN A N 1
ATOM 908 C CA . ASN A 1 126 ? 4.789 -8.321 -13.679 1.00 97.00 126 ASN A CA 1
ATOM 909 C C . ASN A 1 126 ? 5.373 -7.589 -12.463 1.00 97.00 126 ASN A C 1
ATOM 911 O O . ASN A 1 126 ? 6.591 -7.467 -12.334 1.00 97.00 126 ASN A O 1
ATOM 915 N N . TYR A 1 127 ? 4.502 -7.191 -11.540 1.00 98.25 127 TYR A N 1
ATOM 916 C CA . TYR A 1 127 ? 4.864 -6.701 -10.215 1.00 98.25 127 TYR A CA 1
ATOM 917 C C . TYR A 1 127 ? 3.879 -7.263 -9.189 1.00 98.25 127 TYR A C 1
ATOM 919 O O . TYR A 1 127 ? 2.664 -7.113 -9.328 1.00 98.25 127 TYR A O 1
ATOM 927 N N . VAL A 1 128 ? 4.403 -7.916 -8.152 1.00 98.00 128 VAL A N 1
ATOM 928 C CA . VAL A 1 128 ? 3.590 -8.481 -7.070 1.00 98.00 128 VAL A CA 1
ATOM 929 C C . VAL A 1 128 ? 3.574 -7.489 -5.918 1.00 98.00 128 VAL A C 1
ATOM 931 O O . VAL A 1 128 ? 4.581 -7.332 -5.236 1.00 98.00 128 VAL A O 1
ATOM 934 N N . VAL A 1 129 ? 2.437 -6.829 -5.687 1.00 98.38 129 VAL A N 1
ATOM 935 C CA . VAL A 1 129 ? 2.287 -5.905 -4.553 1.00 98.38 129 VAL A CA 1
ATOM 936 C C . VAL A 1 129 ? 2.549 -6.662 -3.235 1.00 98.38 129 VAL A C 1
ATOM 938 O O . VAL A 1 129 ? 1.882 -7.672 -2.998 1.00 98.38 129 VAL A O 1
ATOM 941 N N . PRO A 1 130 ? 3.468 -6.197 -2.363 1.00 98.06 130 PRO A N 1
ATOM 942 C CA . PRO A 1 130 ? 3.794 -6.872 -1.105 1.00 98.06 130 PRO A CA 1
ATOM 943 C C . PRO A 1 130 ? 2.605 -7.037 -0.149 1.00 98.06 130 PRO A C 1
ATOM 945 O O . PRO A 1 130 ? 1.652 -6.250 -0.158 1.00 98.06 130 PRO A O 1
ATOM 948 N N . GLY A 1 131 ? 2.690 -8.031 0.738 1.00 97.12 131 GLY A N 1
ATOM 949 C CA . GLY A 1 131 ? 1.703 -8.285 1.794 1.00 97.12 131 GLY A CA 1
ATOM 950 C C . GLY A 1 131 ? 0.485 -9.095 1.349 1.00 97.12 131 GLY A C 1
ATOM 951 O O . GLY A 1 131 ? 0.484 -9.681 0.268 1.00 97.12 131 GLY A O 1
ATOM 952 N N . PRO A 1 132 ? -0.574 -9.149 2.181 1.00 97.38 132 PRO A N 1
ATOM 953 C CA . PRO A 1 132 ? -1.755 -9.952 1.884 1.00 97.38 132 PRO A CA 1
ATOM 954 C C . PRO A 1 132 ? -2.507 -9.397 0.673 1.00 97.38 132 PRO A C 1
ATOM 956 O O . PRO A 1 132 ? -2.348 -8.230 0.306 1.00 97.38 132 PRO A O 1
ATOM 959 N N . ALA A 1 133 ? -3.373 -10.211 0.075 1.00 98.00 133 ALA A N 1
ATOM 960 C CA . ALA A 1 133 ? -4.310 -9.729 -0.932 1.00 98.00 133 ALA A CA 1
ATOM 961 C C . ALA A 1 133 ? -5.224 -8.634 -0.351 1.00 98.00 133 ALA A C 1
ATOM 963 O O . ALA A 1 133 ? -5.514 -8.623 0.850 1.00 98.00 133 ALA A O 1
ATOM 964 N N . VAL A 1 134 ? -5.701 -7.725 -1.208 1.00 98.56 134 VAL A N 1
ATOM 965 C CA . VAL A 1 134 ? -6.833 -6.864 -0.846 1.00 98.56 134 VAL A CA 1
ATOM 966 C C . VAL A 1 134 ? -8.017 -7.778 -0.549 1.00 98.56 134 VAL A C 1
ATOM 968 O O . VAL A 1 134 ? -8.336 -8.652 -1.354 1.00 98.56 134 VAL A O 1
ATOM 971 N N . TYR A 1 135 ? -8.637 -7.626 0.619 1.00 98.38 135 TYR A N 1
ATOM 972 C CA . TYR A 1 135 ? -9.781 -8.466 0.967 1.00 98.38 135 TYR A CA 1
ATOM 973 C C . TYR A 1 135 ? -10.999 -8.137 0.087 1.00 98.38 135 TYR A C 1
ATOM 975 O O . TYR A 1 135 ? -11.047 -7.082 -0.540 1.00 98.38 135 TYR A O 1
ATOM 983 N N . ALA A 1 136 ? -12.000 -9.021 0.064 1.00 97.25 136 ALA A N 1
ATOM 984 C CA . ALA A 1 136 ? -13.125 -8.946 -0.873 1.00 97.25 136 ALA A CA 1
ATOM 985 C C . ALA A 1 136 ? -13.889 -7.602 -0.890 1.00 97.25 136 ALA A C 1
ATOM 987 O O . ALA A 1 136 ? -14.298 -7.165 -1.960 1.00 97.25 136 ALA A O 1
ATOM 988 N N . GLY A 1 137 ? -14.060 -6.939 0.261 1.00 96.69 137 GLY A N 1
ATOM 989 C CA . GLY A 1 137 ? -14.720 -5.627 0.357 1.00 96.69 137 GLY A CA 1
ATOM 990 C C . GLY A 1 137 ? -13.808 -4.432 0.044 1.00 96.69 137 GLY A C 1
ATOM 991 O O . GLY A 1 137 ? -14.265 -3.291 -0.013 1.00 96.69 137 GLY A O 1
ATOM 992 N N . GLY A 1 138 ? -12.508 -4.667 -0.138 1.00 97.56 138 GLY A N 1
ATOM 993 C CA . GLY A 1 138 ? -11.522 -3.641 -0.452 1.00 97.56 138 GLY A CA 1
ATOM 994 C C . GLY A 1 138 ? -11.509 -3.222 -1.924 1.00 97.56 138 GLY A C 1
ATOM 995 O O . GLY A 1 138 ? -12.316 -3.654 -2.741 1.00 97.56 138 GLY A O 1
ATOM 996 N N . THR A 1 139 ? -10.574 -2.345 -2.282 1.00 97.94 139 THR A N 1
ATOM 997 C CA . THR A 1 139 ? -10.432 -1.806 -3.644 1.00 97.94 139 THR A CA 1
ATOM 998 C C . THR A 1 139 ? -9.007 -1.983 -4.163 1.00 97.94 139 THR A C 1
ATOM 1000 O O . THR A 1 139 ? -8.042 -1.658 -3.482 1.00 97.94 139 THR A O 1
ATOM 1003 N N . THR A 1 140 ? -8.857 -2.472 -5.394 1.00 97.75 140 THR A N 1
AT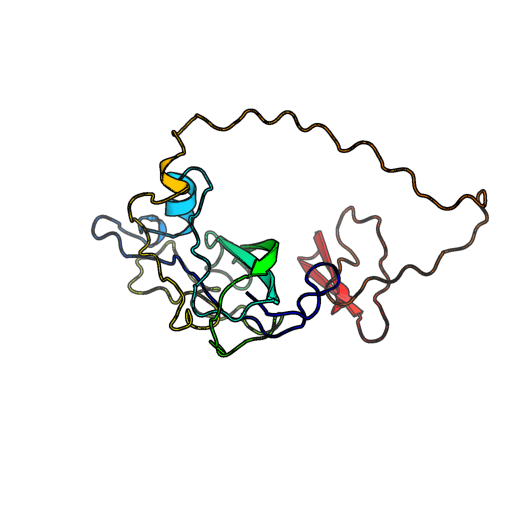OM 1004 C CA . THR A 1 140 ? -7.573 -2.433 -6.111 1.00 97.75 140 THR A CA 1
ATOM 1005 C C . THR A 1 140 ? -7.663 -1.358 -7.183 1.00 97.75 140 THR A C 1
ATOM 1007 O O . THR A 1 140 ? -8.412 -1.512 -8.147 1.00 97.75 140 THR A O 1
ATOM 1010 N N . LYS A 1 141 ? -6.932 -0.256 -7.003 1.00 97.00 141 LYS A N 1
ATOM 1011 C CA . LYS A 1 141 ? -6.822 0.802 -8.007 1.00 97.00 141 LYS A CA 1
ATOM 1012 C C . LYS A 1 141 ? -5.862 0.351 -9.105 1.00 97.00 141 LYS A C 1
ATOM 1014 O O . LYS A 1 141 ? -4.900 -0.376 -8.859 1.00 97.00 141 LYS A O 1
ATOM 1019 N N . THR A 1 142 ? -6.171 0.740 -10.336 1.00 97.44 142 THR A N 1
ATOM 1020 C CA . THR A 1 142 ? -5.315 0.450 -11.487 1.00 97.44 142 THR A CA 1
ATOM 1021 C C . THR A 1 142 ? -4.339 1.606 -11.673 1.00 97.44 142 THR A C 1
ATOM 1023 O O . THR A 1 142 ? -4.766 2.663 -12.132 1.00 97.44 142 THR A O 1
ATOM 1026 N N . ALA A 1 143 ? -3.055 1.396 -11.379 1.00 97.75 143 ALA A N 1
ATOM 1027 C CA . ALA A 1 143 ? -2.010 2.408 -11.540 1.00 97.75 143 ALA A CA 1
ATOM 1028 C C . ALA A 1 143 ? -2.061 3.056 -12.926 1.00 97.75 143 ALA A C 1
ATOM 1030 O O . ALA A 1 143 ? -2.160 2.343 -13.927 1.00 97.75 143 ALA A O 1
ATOM 1031 N N . GLY A 1 144 ? -1.986 4.381 -12.993 1.00 96.19 144 GLY A N 1
ATOM 1032 C CA . GLY A 1 144 ? -2.146 5.209 -14.183 1.00 96.19 144 GLY A CA 1
ATOM 1033 C C . GLY A 1 144 ? -3.605 5.498 -14.528 1.00 96.19 144 GLY A C 1
ATOM 1034 O O . GLY A 1 144 ? -3.909 5.684 -15.709 1.00 96.19 144 GLY A O 1
ATOM 1035 N N . SER A 1 145 ? -4.519 5.419 -13.559 1.00 95.50 145 SER A N 1
ATOM 1036 C CA . SER A 1 145 ? -5.921 5.831 -13.728 1.00 95.50 145 SER A CA 1
ATOM 1037 C C . SER A 1 145 ? -6.092 7.314 -13.404 1.00 95.50 145 SER A C 1
ATOM 1039 O O . SER A 1 145 ? -5.256 7.921 -12.741 1.00 95.50 145 SER A O 1
ATOM 1041 N N . ALA A 1 146 ? -7.185 7.916 -13.875 1.00 92.75 146 ALA A N 1
ATOM 1042 C CA . ALA A 1 146 ? -7.494 9.305 -13.550 1.00 92.75 146 ALA A CA 1
ATOM 1043 C C . ALA A 1 146 ? -7.710 9.497 -12.039 1.00 92.75 146 ALA A C 1
ATOM 1045 O O . ALA A 1 146 ? -8.207 8.600 -11.357 1.00 92.75 146 ALA A O 1
ATOM 1046 N N . CYS A 1 147 ? -7.393 10.695 -11.543 1.00 92.62 147 CYS A N 1
ATOM 1047 C CA . CYS A 1 147 ? -7.684 11.083 -10.168 1.00 92.62 147 CYS A CA 1
ATOM 1048 C C . CYS A 1 147 ? -9.202 11.073 -9.915 1.00 92.62 147 CYS A C 1
ATOM 1050 O O . CYS A 1 147 ? -9.970 11.645 -10.694 1.00 92.62 147 CYS A O 1
ATOM 1052 N N . THR A 1 148 ? -9.643 10.469 -8.813 1.00 90.31 148 THR A N 1
ATOM 1053 C CA . THR A 1 148 ? -11.065 10.366 -8.434 1.00 90.31 148 THR A CA 1
ATOM 1054 C C . THR A 1 148 ? -11.318 10.793 -6.992 1.00 90.31 148 THR A C 1
ATOM 1056 O O . THR A 1 148 ? -10.404 10.815 -6.176 1.00 90.31 148 THR A O 1
ATOM 1059 N N . GLY A 1 149 ? -12.567 11.130 -6.657 1.00 89.12 149 GLY A N 1
ATOM 1060 C CA . GLY A 1 149 ? -12.925 11.482 -5.279 1.00 89.12 149 GLY A CA 1
ATOM 1061 C C . GLY A 1 149 ? -12.108 12.670 -4.771 1.00 89.12 149 GLY A C 1
ATOM 1062 O O . GLY A 1 149 ? -11.991 13.678 -5.465 1.00 89.12 149 GLY A O 1
ATOM 1063 N N . CYS A 1 150 ? -11.502 12.562 -3.587 1.00 86.06 150 CYS A N 1
ATOM 1064 C CA . CYS A 1 150 ? -10.699 13.658 -3.037 1.00 86.06 150 CYS A CA 1
ATOM 1065 C C . CYS A 1 150 ? -9.449 14.006 -3.873 1.00 86.06 150 CYS A C 1
ATOM 1067 O O . CYS A 1 150 ? -8.946 15.130 -3.779 1.00 86.06 150 CYS A O 1
ATOM 1069 N N . GLU A 1 151 ? -8.968 13.097 -4.722 1.00 89.50 151 GLU A N 1
ATOM 1070 C CA . GLU A 1 151 ? -7.790 13.292 -5.574 1.00 89.50 151 GLU A CA 1
ATOM 1071 C C . GLU A 1 151 ? -8.025 14.363 -6.648 1.00 89.50 151 GLU A C 1
ATOM 1073 O O . GLU A 1 151 ? -7.149 15.184 -6.910 1.00 89.50 151 GLU A O 1
ATOM 1078 N N . ASN A 1 152 ? -9.227 14.397 -7.240 1.00 86.62 152 ASN A N 1
ATOM 1079 C CA . ASN A 1 152 ? -9.560 15.313 -8.340 1.00 86.62 152 ASN A CA 1
ATOM 1080 C C . ASN A 1 152 ? -9.760 16.768 -7.886 1.00 86.62 152 ASN A C 1
ATOM 1082 O O . ASN A 1 152 ? -9.814 17.681 -8.706 1.00 86.62 152 ASN A O 1
ATOM 1086 N N . THR A 1 153 ? -9.865 16.980 -6.572 1.00 80.88 153 THR A N 1
ATOM 1087 C CA . THR A 1 153 ? -10.047 18.306 -5.976 1.00 80.88 153 THR A CA 1
ATOM 1088 C C . THR A 1 153 ? -8.747 19.099 -5.937 1.00 80.88 153 THR A C 1
ATOM 1090 O O . THR A 1 153 ? -8.764 20.299 -5.666 1.00 80.88 153 THR A O 1
ATOM 1093 N N . CYS A 1 154 ? -7.601 18.445 -6.164 1.00 70.00 154 CYS A N 1
ATOM 1094 C CA . CYS A 1 154 ? -6.340 19.152 -6.268 1.00 70.00 154 CYS A CA 1
ATOM 1095 C C . CYS A 1 154 ? -6.170 19.784 -7.651 1.00 70.00 154 CYS A C 1
ATOM 1097 O O . CYS A 1 154 ? -6.340 19.135 -8.680 1.00 70.00 154 CYS A O 1
ATOM 1099 N N . LYS A 1 155 ? -5.723 21.039 -7.662 1.00 69.06 155 LYS A N 1
ATOM 1100 C CA . LYS A 1 155 ? -5.136 21.669 -8.839 1.00 69.06 155 LYS A CA 1
ATOM 1101 C C . LYS A 1 155 ? -3.614 21.619 -8.713 1.00 69.06 155 LYS A C 1
ATOM 1103 O O . LYS A 1 155 ? -3.066 22.099 -7.723 1.00 69.06 155 LYS A O 1
ATOM 1108 N N . VAL A 1 156 ? -2.932 21.061 -9.715 1.00 62.06 156 VAL A N 1
ATOM 1109 C CA . VAL A 1 156 ? -1.460 21.027 -9.776 1.00 62.06 156 VAL A CA 1
ATOM 1110 C C . VAL A 1 156 ? -0.907 22.444 -9.563 1.00 62.06 156 VAL A C 1
ATOM 1112 O O . VAL A 1 156 ? -1.343 23.391 -10.217 1.00 62.06 156 VAL A O 1
ATOM 1115 N N . GLY A 1 157 ? 0.009 22.600 -8.601 1.00 61.47 157 GLY A N 1
ATOM 1116 C CA . GLY A 1 157 ? 0.570 23.901 -8.206 1.00 61.47 157 GLY A CA 1
ATOM 1117 C C . GLY A 1 157 ? -0.288 24.723 -7.232 1.00 61.47 157 GLY A C 1
ATOM 1118 O O . GLY A 1 157 ? 0.076 25.846 -6.905 1.00 61.47 157 GLY A O 1
ATOM 1119 N N . SER A 1 158 ? -1.416 24.195 -6.752 1.00 61.47 158 SER A N 1
ATOM 1120 C CA . SER A 1 158 ? -2.261 24.806 -5.716 1.00 61.47 158 SER A CA 1
ATOM 1121 C C . SER A 1 158 ? -2.241 23.960 -4.443 1.00 61.47 158 SER A C 1
ATOM 1123 O O . SER A 1 158 ? -3.258 23.407 -4.025 1.00 61.47 158 SER A O 1
ATOM 1125 N N . SER A 1 159 ? -1.066 23.831 -3.831 1.00 54.28 159 SER A N 1
ATOM 1126 C CA . SER A 1 159 ? -0.979 23.339 -2.455 1.00 54.28 159 SER A CA 1
ATOM 1127 C C . SER A 1 159 ? -1.362 24.475 -1.503 1.00 54.28 159 SER A C 1
ATOM 1129 O O . SER A 1 159 ? -0.962 25.616 -1.747 1.00 54.28 159 SER A O 1
ATOM 1131 N N . PRO A 1 160 ? -2.100 24.217 -0.410 1.00 53.44 160 PRO A N 1
ATOM 1132 C CA . PRO A 1 160 ? -2.211 25.190 0.666 1.00 53.44 160 PRO A CA 1
ATOM 1133 C C . PRO A 1 160 ? -0.802 25.543 1.151 1.00 53.44 160 PRO A C 1
ATOM 1135 O O . PRO A 1 160 ? -0.030 24.651 1.509 1.00 53.44 160 PRO A O 1
ATOM 1138 N N . THR A 1 161 ? -0.454 26.828 1.172 1.00 48.62 161 THR A N 1
ATOM 1139 C CA . THR A 1 161 ? 0.741 27.296 1.876 1.00 48.62 161 THR A CA 1
ATOM 1140 C C . THR A 1 161 ? 0.467 27.153 3.369 1.00 48.62 161 THR A C 1
ATOM 1142 O O . THR A 1 161 ? -0.116 28.033 3.998 1.00 48.62 161 THR A O 1
ATOM 1145 N N . GLY A 1 162 ? 0.811 25.998 3.931 1.00 43.06 162 GLY A N 1
ATOM 1146 C CA . GLY A 1 162 ? 0.737 25.773 5.366 1.00 43.06 162 GLY A CA 1
ATOM 1147 C C . GLY A 1 162 ? 1.863 26.530 6.055 1.00 43.06 162 GLY A C 1
ATOM 1148 O O . GLY A 1 162 ? 3.027 26.163 5.925 1.00 43.06 162 GLY A O 1
ATOM 1149 N N . VAL A 1 163 ? 1.531 27.578 6.807 1.00 39.31 163 VAL A N 1
ATOM 1150 C CA . VAL A 1 163 ? 2.426 28.064 7.860 1.00 39.31 163 VAL A CA 1
ATOM 1151 C C . VAL A 1 163 ? 2.384 27.014 8.959 1.00 39.31 163 VAL A C 1
ATOM 1153 O O . VAL A 1 163 ? 1.333 26.786 9.556 1.00 39.31 163 VAL A O 1
ATOM 1156 N N . ILE A 1 164 ? 3.513 26.355 9.210 1.00 34.12 164 ILE A N 1
ATOM 1157 C CA . ILE A 1 164 ? 3.689 25.509 10.392 1.00 34.12 164 ILE A CA 1
ATOM 1158 C C . ILE A 1 164 ? 3.510 26.416 11.611 1.00 34.12 164 ILE A C 1
ATOM 1160 O O . ILE A 1 164 ? 4.427 27.126 12.016 1.00 34.12 164 ILE A O 1
ATOM 1164 N N . THR A 1 165 ? 2.307 26.445 12.178 1.00 38.38 165 THR A N 1
ATOM 1165 C CA . THR A 1 165 ? 2.121 26.942 13.536 1.00 38.38 165 THR A CA 1
ATOM 1166 C C . THR A 1 165 ? 2.522 25.782 14.422 1.00 38.38 165 THR A C 1
ATOM 1168 O O . THR A 1 165 ? 1.813 24.780 14.500 1.00 38.38 165 THR A O 1
ATOM 1171 N N . ALA A 1 166 ? 3.718 25.871 15.005 1.00 41.19 166 ALA A N 1
ATOM 1172 C CA . ALA A 1 166 ? 4.134 24.922 16.022 1.00 41.19 166 ALA A CA 1
ATOM 1173 C C . ALA A 1 166 ? 3.015 24.839 17.077 1.00 41.19 166 ALA A C 1
ATOM 1175 O O . ALA A 1 166 ? 2.551 25.894 17.529 1.00 41.19 166 ALA A O 1
ATOM 1176 N N . PRO A 1 167 ? 2.542 23.639 17.454 1.00 38.19 167 PRO A N 1
ATOM 1177 C CA . PRO A 1 167 ? 1.643 23.529 18.587 1.00 38.19 167 PRO A CA 1
ATOM 1178 C C . PRO A 1 167 ? 2.327 24.171 19.795 1.00 38.19 167 PRO A C 1
ATOM 1180 O O . PRO A 1 167 ? 3.506 23.920 20.060 1.00 38.19 167 PRO A O 1
ATOM 1183 N N . ALA A 1 168 ? 1.599 25.043 20.497 1.00 43.41 168 ALA A N 1
ATOM 1184 C CA . ALA A 1 168 ? 2.061 25.573 21.769 1.00 43.41 168 ALA A CA 1
ATOM 1185 C C . ALA A 1 168 ? 2.418 24.384 22.678 1.00 43.41 168 ALA A C 1
ATOM 1187 O O . ALA A 1 168 ? 1.647 23.420 22.721 1.00 43.41 168 ALA A O 1
ATOM 1188 N N . PRO A 1 169 ? 3.562 24.407 23.384 1.00 38.00 169 PRO A N 1
ATOM 1189 C CA . PRO A 1 169 ? 3.898 23.339 24.309 1.00 38.00 169 PRO A CA 1
ATOM 1190 C C . PRO A 1 169 ? 2.794 23.266 25.365 1.00 38.00 169 PRO A C 1
ATOM 1192 O O . PRO A 1 169 ? 2.630 24.177 26.174 1.00 38.00 169 PRO A O 1
ATOM 1195 N N . THR A 1 170 ? 2.008 22.192 25.350 1.00 34.78 170 THR A N 1
ATOM 1196 C CA . THR A 1 170 ? 1.073 21.891 26.430 1.00 34.78 170 THR A CA 1
ATOM 1197 C C . THR A 1 170 ? 1.900 21.492 27.643 1.00 34.78 170 THR A C 1
ATOM 1199 O O . THR A 1 170 ? 2.341 20.351 27.777 1.00 34.78 170 THR A O 1
ATOM 1202 N N . SER A 1 171 ? 2.165 22.469 28.508 1.00 44.28 171 SER A N 1
ATOM 1203 C CA . SER A 1 171 ? 2.778 22.272 29.812 1.00 44.28 171 SER A CA 1
ATOM 1204 C C . SER A 1 171 ? 1.778 21.593 30.749 1.00 44.28 171 SER A C 1
ATOM 1206 O O . SER A 1 171 ? 1.060 22.247 31.501 1.00 44.28 171 SER A O 1
ATOM 1208 N N . SER A 1 172 ? 1.746 20.269 30.723 1.00 38.88 172 SER A N 1
ATOM 1209 C CA . SER A 1 172 ? 1.299 19.457 31.856 1.00 38.88 172 SER A CA 1
ATOM 1210 C C . SER A 1 172 ? 2.438 18.536 32.283 1.00 38.88 172 SER A C 1
ATOM 1212 O O . SER A 1 172 ? 2.326 17.315 32.298 1.00 38.88 172 SER A O 1
ATOM 1214 N N . ALA A 1 173 ? 3.570 19.151 32.633 1.00 38.34 173 ALA A N 1
ATOM 1215 C CA . ALA A 1 173 ? 4.564 18.501 33.472 1.00 38.34 173 ALA A CA 1
ATOM 1216 C C . ALA A 1 173 ? 4.038 18.482 34.921 1.00 38.34 173 ALA A C 1
ATOM 1218 O O . ALA A 1 173 ? 3.593 19.526 35.411 1.00 38.34 173 ALA A O 1
ATOM 1219 N N . PRO A 1 174 ? 4.100 17.347 35.638 1.00 36.41 174 PRO A N 1
ATOM 1220 C CA . PRO A 1 174 ? 4.010 17.364 37.087 1.00 36.41 174 PRO A CA 1
ATOM 1221 C C . PRO A 1 174 ? 5.213 18.143 37.631 1.00 36.41 174 PRO A C 1
ATOM 1223 O O . PRO A 1 174 ? 6.362 17.874 37.282 1.00 36.41 174 PRO A O 1
ATOM 1226 N N . SER A 1 175 ? 4.928 19.131 38.471 1.00 31.73 175 SER A N 1
ATOM 1227 C CA . SER A 1 175 ? 5.916 19.847 39.273 1.00 31.73 175 SER A CA 1
ATOM 1228 C C . SER A 1 175 ? 6.676 18.881 40.188 1.00 31.73 175 SER A C 1
ATOM 1230 O O . SER A 1 175 ? 6.047 18.126 40.929 1.00 31.73 175 SER A O 1
ATOM 1232 N N . GLY A 1 176 ? 8.012 18.960 40.191 1.00 32.06 176 GLY A N 1
ATOM 1233 C CA . GLY A 1 176 ? 8.818 18.514 41.329 1.00 32.06 176 GLY A CA 1
ATOM 1234 C C . GLY A 1 176 ? 10.229 18.016 41.004 1.00 32.06 176 GLY A C 1
ATOM 1235 O O . GLY A 1 176 ? 10.411 16.827 40.777 1.00 32.06 176 GLY A O 1
ATOM 1236 N N . GLY A 1 177 ? 11.232 18.899 41.122 1.00 28.20 177 GLY A N 1
ATOM 1237 C CA . GLY A 1 177 ? 12.599 18.511 41.516 1.00 28.20 177 GLY A CA 1
ATOM 1238 C C . GLY A 1 177 ? 13.734 18.884 40.555 1.00 28.20 177 GLY A C 1
ATOM 1239 O O . GLY A 1 177 ? 13.889 18.289 39.498 1.00 28.20 177 GLY A O 1
ATOM 1240 N N . ASN A 1 178 ? 14.561 19.845 40.974 1.00 34.97 178 ASN A N 1
ATOM 1241 C CA . ASN A 1 178 ? 15.828 20.265 40.356 1.00 34.97 178 ASN A CA 1
ATOM 1242 C C . ASN A 1 178 ? 16.925 19.154 40.438 1.00 34.97 178 ASN A C 1
ATOM 1244 O O . ASN A 1 178 ? 16.717 18.149 41.119 1.00 34.97 178 ASN A O 1
ATOM 1248 N N . PRO A 1 179 ? 18.095 19.307 39.776 1.00 46.38 179 PRO A N 1
ATOM 1249 C CA . PRO A 1 179 ? 18.903 18.202 39.265 1.00 46.38 179 PRO A CA 1
ATOM 1250 C C . PRO A 1 179 ? 19.790 17.550 40.330 1.00 46.38 179 PRO A C 1
ATOM 1252 O O . PRO A 1 179 ? 20.676 18.181 40.906 1.00 46.38 179 PRO A O 1
ATOM 1255 N N . GLY A 1 180 ? 19.593 16.248 40.525 1.00 30.69 180 GLY A N 1
ATOM 1256 C CA . GLY A 1 180 ? 20.556 15.356 41.158 1.00 30.69 180 GLY A CA 1
ATOM 1257 C C . GLY A 1 180 ? 21.096 14.372 40.124 1.00 30.69 180 GLY A C 1
ATOM 1258 O O . GLY A 1 180 ? 20.327 13.809 39.350 1.00 30.69 180 GLY A O 1
ATOM 1259 N N . ASN A 1 181 ? 22.413 14.170 40.110 1.00 41.03 181 ASN A N 1
ATOM 1260 C CA . ASN A 1 181 ? 23.085 13.083 39.397 1.00 41.03 181 ASN A CA 1
ATOM 1261 C C . ASN A 1 181 ? 22.383 11.738 39.672 1.00 41.03 181 ASN A C 1
ATOM 1263 O O . ASN A 1 181 ? 22.581 11.132 40.723 1.00 41.03 181 ASN A O 1
ATOM 1267 N N . GLY A 1 182 ? 21.579 11.265 38.723 1.00 36.34 182 GLY A N 1
ATOM 1268 C CA . GLY A 1 182 ? 20.899 9.977 38.797 1.00 36.34 182 GLY A CA 1
ATOM 1269 C C . GLY A 1 182 ? 20.102 9.729 37.523 1.00 36.34 182 GLY A C 1
ATOM 1270 O O . GLY A 1 182 ? 19.130 10.424 37.254 1.00 36.34 182 GLY A O 1
ATOM 1271 N N . SER A 1 183 ? 20.538 8.759 36.716 1.00 39.06 183 SER A N 1
ATOM 1272 C CA . SER A 1 183 ? 19.803 8.282 35.537 1.00 39.06 183 SER A CA 1
ATOM 1273 C C . SER A 1 183 ? 18.375 7.858 35.913 1.00 39.06 183 SER A C 1
ATOM 1275 O O . SER A 1 183 ? 18.234 6.947 36.731 1.00 39.06 183 SER A O 1
ATOM 1277 N N . PRO A 1 184 ? 17.317 8.409 35.291 1.00 46.62 184 PRO A N 1
ATOM 1278 C CA . PRO A 1 184 ? 16.042 7.720 35.226 1.00 46.62 184 PRO A CA 1
ATOM 1279 C C . PRO A 1 184 ? 16.173 6.599 34.192 1.00 46.62 184 PRO A C 1
ATOM 1281 O O . PRO A 1 184 ? 16.578 6.830 33.053 1.00 46.62 184 PRO A O 1
ATOM 1284 N N . SER A 1 185 ? 15.853 5.372 34.594 1.00 62.97 185 SER A N 1
ATOM 1285 C CA . SER A 1 185 ? 15.824 4.185 33.739 1.00 62.97 185 SER A CA 1
ATOM 1286 C C . SER A 1 185 ? 14.761 4.333 32.647 1.00 62.97 185 SER A C 1
ATOM 1288 O O . SER A 1 185 ? 13.634 3.855 32.785 1.00 62.97 185 SER A O 1
ATOM 1290 N N . CYS A 1 186 ? 15.080 5.032 31.567 1.00 77.69 186 CYS A N 1
ATOM 1291 C CA . CYS A 1 186 ? 14.186 5.113 30.431 1.00 77.69 186 CYS A CA 1
ATOM 1292 C C . CYS A 1 186 ? 14.398 3.891 29.529 1.00 77.69 186 CYS A C 1
ATOM 1294 O O . CYS A 1 186 ? 15.530 3.526 29.207 1.00 77.69 186 CYS A O 1
ATOM 1296 N N . SER A 1 187 ? 13.298 3.215 29.190 1.00 86.56 187 SER A N 1
ATOM 1297 C CA . SER A 1 187 ? 13.305 2.008 28.363 1.00 86.56 187 SER A CA 1
ATOM 1298 C C . SER A 1 187 ? 12.521 2.237 27.075 1.00 86.56 187 SER A C 1
ATOM 1300 O O . SER A 1 187 ? 11.430 2.807 27.084 1.00 86.56 187 SER A O 1
ATOM 1302 N N . VAL A 1 188 ? 13.100 1.812 25.957 1.00 88.06 188 VAL A N 1
ATOM 1303 C CA . VAL A 1 188 ? 12.509 1.870 24.622 1.00 88.06 188 VAL A CA 1
ATOM 1304 C C . VAL A 1 188 ? 11.698 0.601 24.400 1.00 88.06 188 VAL A C 1
ATOM 1306 O O . VAL A 1 188 ? 12.218 -0.506 24.532 1.00 88.06 188 VAL A O 1
ATOM 1309 N N . GLN A 1 189 ? 10.416 0.749 24.070 1.00 86.00 189 GLN A N 1
ATOM 1310 C CA . GLN A 1 189 ? 9.560 -0.395 23.753 1.00 86.00 189 GLN A CA 1
ATOM 1311 C C . GLN A 1 189 ? 10.075 -1.153 22.526 1.00 86.00 189 GLN A C 1
ATOM 1313 O O . GLN A 1 189 ? 10.817 -0.608 21.704 1.00 86.00 189 GLN A O 1
ATOM 1318 N N . LYS A 1 190 ? 9.667 -2.417 22.385 1.00 85.69 190 LYS A N 1
ATOM 1319 C CA . LYS A 1 190 ? 9.976 -3.212 21.194 1.00 85.69 190 LYS A CA 1
ATOM 1320 C C . LYS A 1 190 ? 9.582 -2.433 19.930 1.00 85.69 190 LYS A C 1
ATOM 1322 O O . LYS A 1 190 ? 8.515 -1.831 19.876 1.00 85.69 190 LYS A O 1
ATOM 1327 N N . TYR A 1 191 ? 10.469 -2.416 18.943 1.00 85.94 191 TYR A N 1
ATOM 1328 C CA . TYR A 1 191 ? 10.401 -1.644 17.697 1.00 85.94 191 TYR A CA 1
ATOM 1329 C C . TYR A 1 191 ? 10.591 -0.120 17.819 1.00 85.94 191 TYR A C 1
ATOM 1331 O O . TYR A 1 191 ? 10.550 0.585 16.810 1.00 85.94 191 TYR A O 1
ATOM 1339 N N . GLY A 1 192 ? 10.870 0.415 19.009 1.00 86.69 192 GLY A N 1
ATOM 1340 C CA . GLY A 1 192 ? 11.293 1.808 19.171 1.00 86.69 192 GLY A CA 1
ATOM 1341 C C . GLY A 1 192 ? 12.761 2.026 18.785 1.00 86.69 192 GLY A C 1
ATOM 1342 O O . GLY A 1 192 ? 13.573 1.100 18.850 1.00 86.69 192 GLY A O 1
ATOM 1343 N N . GLN A 1 193 ? 13.116 3.254 18.390 1.00 91.75 193 GLN A N 1
ATOM 1344 C CA . GLN A 1 193 ? 14.509 3.629 18.126 1.00 91.75 193 GLN A CA 1
ATOM 1345 C C . GLN A 1 193 ? 15.310 3.630 19.432 1.00 91.75 193 GLN A C 1
ATOM 1347 O O . GLN A 1 193 ? 14.897 4.239 20.411 1.00 91.75 193 GLN A O 1
ATOM 1352 N N . CYS A 1 194 ? 16.460 2.966 19.435 1.00 95.12 194 CYS A N 1
ATOM 1353 C CA . CYS A 1 194 ? 17.354 2.849 20.591 1.00 95.12 194 CYS A CA 1
ATOM 1354 C C . CYS A 1 194 ? 18.785 3.311 20.281 1.00 95.12 194 CYS A C 1
ATOM 1356 O O . CYS A 1 194 ? 19.685 3.185 21.107 1.00 95.12 194 CYS A O 1
ATOM 1358 N N . GLY A 1 195 ? 19.019 3.834 19.077 1.00 94.19 195 GLY A N 1
ATOM 1359 C CA . GLY A 1 195 ? 20.322 4.324 18.654 1.00 94.19 195 GLY A CA 1
ATOM 1360 C C . GLY A 1 195 ? 20.318 4.842 17.221 1.00 94.19 195 GLY A C 1
ATOM 1361 O O . GLY A 1 195 ? 19.296 4.828 16.527 1.00 94.19 195 GLY A O 1
ATOM 1362 N N . GLY A 1 196 ? 21.481 5.311 16.785 1.00 94.06 196 GLY A N 1
ATOM 1363 C CA . GLY A 1 196 ? 21.683 5.949 15.489 1.00 94.06 196 GLY A CA 1
ATOM 1364 C C . GLY A 1 196 ? 22.498 7.232 15.618 1.00 94.06 196 GLY A C 1
ATOM 1365 O O . GLY A 1 196 ? 22.592 7.819 16.695 1.00 94.06 196 GLY A O 1
ATOM 1366 N N . ASN A 1 197 ? 23.113 7.669 14.526 1.00 92.75 197 ASN A N 1
ATOM 1367 C CA . ASN A 1 197 ? 23.904 8.892 14.499 1.00 92.75 197 ASN A CA 1
ATOM 1368 C C . ASN A 1 197 ? 23.034 10.109 14.866 1.00 92.75 197 ASN A C 1
ATOM 1370 O O . ASN A 1 197 ? 21.991 10.336 14.256 1.00 92.75 197 ASN A O 1
ATOM 1374 N N . GLY A 1 198 ? 23.462 10.872 15.875 1.00 87.25 198 GLY A N 1
ATOM 1375 C CA . GLY A 1 198 ? 22.732 12.030 16.400 1.00 87.25 198 GLY A CA 1
ATOM 1376 C C . GLY A 1 198 ? 21.560 11.698 17.331 1.00 87.25 198 GLY A C 1
ATOM 1377 O O . GLY A 1 198 ? 20.887 12.615 17.794 1.00 87.25 198 GLY A O 1
ATOM 1378 N N . TYR A 1 199 ? 21.307 10.421 17.636 1.00 86.44 199 TYR A N 1
ATOM 1379 C CA . TYR A 1 199 ? 20.240 10.028 18.553 1.00 86.44 199 TYR A CA 1
ATOM 1380 C C . TYR A 1 199 ? 20.622 10.333 20.010 1.00 86.44 199 TYR A C 1
ATOM 1382 O O . TYR A 1 199 ? 21.622 9.832 20.520 1.00 86.44 199 TYR A O 1
ATOM 1390 N N . THR A 1 200 ? 19.808 11.146 20.683 1.00 88.81 200 THR A N 1
ATOM 1391 C CA . THR A 1 200 ? 20.006 11.581 22.080 1.00 88.81 200 THR A CA 1
ATOM 1392 C C . THR A 1 200 ? 18.970 10.998 23.046 1.00 88.81 200 THR A C 1
ATOM 1394 O O . THR A 1 200 ? 18.937 11.375 24.217 1.00 88.81 200 THR A O 1
ATOM 1397 N N . GLY A 1 201 ? 18.105 10.102 22.560 1.00 86.56 201 GLY A N 1
ATOM 1398 C CA . GLY A 1 201 ? 17.072 9.453 23.362 1.00 86.56 201 GLY A CA 1
ATOM 1399 C C . GLY A 1 201 ? 17.571 8.223 24.125 1.00 86.56 201 GLY A C 1
ATOM 1400 O O . GLY A 1 201 ? 18.763 7.940 24.223 1.00 86.56 201 GLY A O 1
ATOM 1401 N N . CYS A 1 202 ? 16.622 7.461 24.658 1.00 90.44 202 CYS A N 1
ATOM 1402 C CA . CYS A 1 202 ? 16.881 6.257 25.443 1.00 90.44 202 CYS A CA 1
ATOM 1403 C C . CYS A 1 202 ? 17.496 5.143 24.600 1.00 90.44 202 CYS A C 1
ATOM 1405 O O . CYS A 1 202 ? 17.027 4.881 23.495 1.00 90.44 202 CYS A O 1
ATOM 1407 N N . THR A 1 203 ? 18.511 4.465 25.130 1.00 92.38 203 THR A N 1
ATOM 1408 C CA . THR A 1 203 ? 19.247 3.404 24.418 1.00 92.38 203 THR A CA 1
ATOM 1409 C C . THR A 1 203 ? 18.968 2.000 24.954 1.00 92.38 203 THR A C 1
ATOM 1411 O O . THR A 1 203 ? 19.252 1.007 24.286 1.00 92.38 203 THR A O 1
ATOM 1414 N N . THR A 1 204 ? 18.375 1.899 26.143 1.00 93.06 204 THR A N 1
ATOM 1415 C CA . THR A 1 204 ? 18.025 0.625 26.776 1.00 93.06 204 THR A CA 1
ATOM 1416 C C . THR A 1 204 ? 16.665 0.150 26.282 1.00 93.06 204 THR A C 1
ATOM 1418 O O .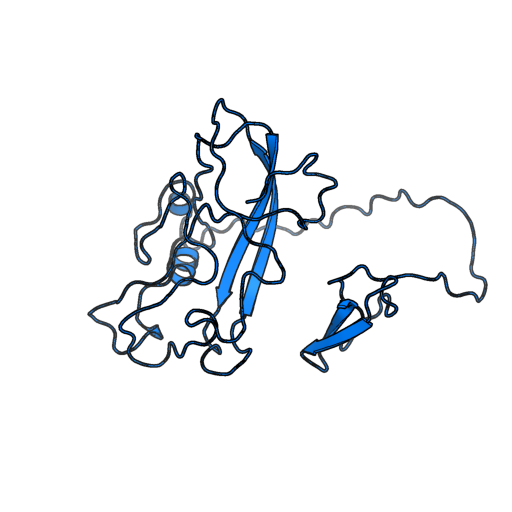 THR A 1 204 ? 15.684 0.879 26.394 1.00 93.06 204 THR A O 1
ATOM 1421 N N . CYS A 1 205 ? 16.578 -1.075 25.770 1.00 93.56 205 CYS A N 1
ATOM 1422 C CA . CYS A 1 205 ? 15.304 -1.671 25.369 1.00 93.56 205 CYS A CA 1
ATOM 1423 C C . CYS A 1 205 ? 14.525 -2.225 26.567 1.00 93.56 205 CYS A C 1
ATOM 1425 O O . CYS A 1 205 ? 15.108 -2.609 27.583 1.00 93.56 205 CYS A O 1
ATOM 1427 N N . ALA A 1 206 ? 13.200 -2.275 26.443 1.00 90.62 206 ALA A N 1
ATOM 1428 C CA . ALA A 1 206 ? 12.331 -2.975 27.378 1.00 90.62 206 ALA A CA 1
ATOM 1429 C C . ALA A 1 206 ? 12.738 -4.456 27.499 1.00 90.62 206 ALA A C 1
ATOM 1431 O O . ALA A 1 206 ? 13.320 -5.038 26.579 1.00 90.62 206 ALA A O 1
ATOM 1432 N N . SER A 1 207 ? 12.431 -5.060 28.650 1.00 88.50 207 SER A N 1
ATOM 1433 C CA . SER A 1 207 ? 12.774 -6.457 28.937 1.00 88.50 207 SER A CA 1
ATOM 1434 C C . SER A 1 207 ? 12.294 -7.394 27.822 1.00 88.50 207 SER A C 1
ATOM 1436 O O . SER A 1 207 ? 11.154 -7.298 27.372 1.00 88.50 207 SER A O 1
ATOM 1438 N N . GLY A 1 208 ? 13.169 -8.298 27.377 1.00 88.38 208 GLY A N 1
ATOM 1439 C CA . GLY A 1 208 ? 12.887 -9.216 26.269 1.00 88.38 208 GLY A CA 1
ATOM 1440 C C . GLY A 1 208 ? 13.131 -8.635 24.871 1.00 88.38 208 GLY A C 1
ATOM 1441 O O . GLY A 1 208 ? 12.732 -9.250 23.885 1.00 88.38 208 GLY A O 1
ATOM 1442 N N . SER A 1 209 ? 13.773 -7.471 24.757 1.00 90.75 209 SER A N 1
ATOM 1443 C CA . SER A 1 209 ? 14.248 -6.916 23.484 1.00 90.75 209 SER A CA 1
ATOM 1444 C C . SER A 1 209 ? 15.679 -6.395 23.606 1.00 90.75 209 SER A C 1
ATOM 1446 O O . SER A 1 209 ? 16.130 -6.025 24.690 1.00 90.75 209 SER A O 1
ATOM 1448 N N . THR A 1 210 ? 16.402 -6.359 22.490 1.00 95.38 210 THR A N 1
ATOM 1449 C CA . THR A 1 210 ? 17.782 -5.859 22.411 1.00 95.38 210 THR A CA 1
ATOM 1450 C C . THR A 1 210 ? 17.879 -4.753 21.371 1.00 95.38 210 THR A C 1
ATOM 1452 O O . THR A 1 210 ? 17.172 -4.776 20.367 1.00 95.38 210 THR A O 1
ATOM 1455 N N . CYS A 1 211 ? 18.752 -3.770 21.598 1.00 94.88 211 CYS A N 1
ATOM 1456 C CA . CYS A 1 211 ? 18.973 -2.708 20.626 1.00 94.88 211 CYS A CA 1
ATOM 1457 C C . CYS A 1 211 ? 19.778 -3.246 19.437 1.00 94.88 211 CYS A C 1
ATOM 1459 O O . CYS A 1 211 ? 20.977 -3.495 19.557 1.00 94.88 211 CYS A O 1
ATOM 1461 N N . VAL A 1 212 ? 19.119 -3.447 18.296 1.00 95.69 212 VAL A N 1
ATOM 1462 C CA . VAL A 1 212 ? 19.717 -3.989 17.072 1.00 95.69 212 VAL A CA 1
ATOM 1463 C C . VAL A 1 212 ? 19.984 -2.853 16.095 1.00 95.69 212 VAL A C 1
ATOM 1465 O O . VAL A 1 212 ? 19.103 -2.044 15.811 1.00 95.69 212 VAL A O 1
ATOM 1468 N N . ALA A 1 213 ? 21.199 -2.780 15.555 1.00 92.75 213 ALA A N 1
ATOM 1469 C CA . ALA A 1 213 ? 21.517 -1.818 14.508 1.00 92.75 213 ALA A CA 1
ATOM 1470 C C . ALA A 1 213 ? 20.844 -2.250 13.194 1.00 92.75 213 ALA A C 1
ATOM 1472 O O . ALA A 1 213 ? 21.215 -3.263 12.606 1.00 92.75 213 ALA A O 1
ATOM 1473 N N . VAL A 1 214 ? 19.831 -1.498 12.760 1.00 89.00 214 VAL A N 1
ATOM 1474 C CA . VAL A 1 214 ? 19.007 -1.833 11.585 1.00 89.00 214 VAL A CA 1
ATOM 1475 C C . VAL A 1 214 ? 19.577 -1.200 10.320 1.00 89.00 214 VAL A C 1
ATOM 1477 O O . VAL A 1 214 ? 19.620 -1.839 9.276 1.00 89.00 214 VAL A O 1
ATOM 1480 N N . SER A 1 215 ? 20.058 0.042 10.417 1.00 85.75 215 SER A N 1
ATOM 1481 C CA . SER A 1 215 ? 20.736 0.744 9.323 1.00 85.75 215 SER A CA 1
ATOM 1482 C C . SER A 1 215 ? 21.944 1.511 9.871 1.00 85.75 215 SER A C 1
ATOM 1484 O O . SER A 1 215 ? 21.881 2.736 10.020 1.00 85.75 215 SER A O 1
ATOM 1486 N N . PRO A 1 216 ? 23.040 0.818 10.232 1.00 81.94 216 PRO A N 1
ATOM 1487 C CA . PRO A 1 216 ? 24.232 1.462 10.776 1.00 81.94 216 PRO A CA 1
ATOM 1488 C C . PRO A 1 216 ? 24.853 2.469 9.784 1.00 81.94 216 PRO A C 1
ATOM 1490 O O . PRO A 1 216 ? 24.866 2.196 8.585 1.00 81.94 216 PRO A O 1
ATOM 1493 N N . PRO A 1 217 ? 25.410 3.606 10.251 1.00 86.50 217 PRO A N 1
ATOM 1494 C CA . PRO A 1 217 ? 25.423 4.106 11.632 1.00 86.50 217 PRO A CA 1
ATOM 1495 C C . PRO A 1 217 ? 24.157 4.894 12.022 1.00 86.50 217 PRO A C 1
ATOM 1497 O O . PRO A 1 217 ? 24.104 5.466 13.105 1.00 86.50 217 PRO A O 1
ATOM 1500 N N . TYR A 1 218 ? 23.160 4.995 11.145 1.00 88.31 218 TYR A N 1
ATOM 1501 C CA . TYR A 1 218 ? 22.085 5.987 11.235 1.00 88.31 218 TYR A CA 1
ATOM 1502 C C . TYR A 1 218 ? 20.898 5.573 12.108 1.00 88.31 218 TYR A C 1
ATOM 1504 O O . TYR A 1 218 ? 20.244 6.448 12.668 1.00 88.31 218 TYR A O 1
ATOM 1512 N N . TYR A 1 219 ? 20.615 4.275 12.248 1.00 88.50 219 TYR A N 1
ATOM 1513 C CA . TYR A 1 219 ? 19.410 3.812 12.940 1.00 88.50 219 TYR A CA 1
ATOM 1514 C C . TYR A 1 219 ? 19.592 2.453 13.629 1.00 88.50 219 TYR A C 1
ATOM 1516 O O . TYR A 1 219 ? 19.994 1.469 12.999 1.00 88.50 219 TYR A O 1
ATOM 1524 N N . SER A 1 220 ? 19.228 2.398 14.911 1.00 93.38 220 SER A N 1
ATOM 1525 C CA . SER A 1 220 ? 19.113 1.175 15.710 1.00 93.38 220 SER A CA 1
ATOM 1526 C C . SER A 1 220 ? 17.737 1.102 16.363 1.00 93.38 220 SER A C 1
ATOM 1528 O O . SER A 1 220 ? 17.201 2.119 16.802 1.00 93.38 220 SER A O 1
ATOM 1530 N N . GLN A 1 221 ? 17.176 -0.098 16.456 1.00 95.50 221 GLN A N 1
ATOM 1531 C CA . GLN A 1 221 ? 15.813 -0.352 16.910 1.00 95.50 221 GLN A CA 1
ATOM 1532 C C . GLN A 1 221 ? 15.776 -1.519 17.902 1.00 95.50 221 GLN A C 1
ATOM 1534 O O . GLN A 1 221 ? 16.502 -2.497 17.730 1.00 95.50 221 GLN A O 1
ATOM 1539 N N . CYS A 1 222 ? 14.919 -1.450 18.920 1.00 96.00 222 CYS A N 1
ATOM 1540 C CA . CYS A 1 222 ? 14.675 -2.581 19.814 1.00 96.00 222 CYS A CA 1
ATOM 1541 C C . CYS A 1 222 ? 13.979 -3.731 19.075 1.00 96.00 222 CYS A C 1
ATOM 1543 O O . CYS A 1 222 ? 12.925 -3.514 18.479 1.00 96.00 222 CYS A O 1
ATOM 1545 N N . GLN A 1 223 ? 14.522 -4.947 19.133 1.00 91.81 223 GLN A N 1
ATOM 1546 C CA . GLN A 1 223 ? 13.938 -6.165 18.542 1.00 91.81 223 GLN A CA 1
ATOM 1547 C C . GLN A 1 223 ? 13.950 -7.341 19.516 1.00 91.81 223 GLN A C 1
ATOM 1549 O O . GLN A 1 223 ? 14.818 -7.346 20.417 1.00 91.81 223 GLN A O 1
#

Organism: NCBI:txid1536484

Secondary structure (DSSP, 8-state):
-EEES-TTT--S-SPB-EEEEE-EE--TT-SSGGGSEEHHHHHHHTTT----PPPTTSEEEEEEEEEEEEE-TTTTSTT--EEEEEEEEEEEEEE-------B-TTTS--TTSTTTS--TTS--S----SSSPEEEEEEEE-TTPPP-GGGGGPPTT--------PPP----PPP-----S-----EEPTTSEEE-TT--S--EEPTT--EEEEETTTEEEE-

pLDDT: mean 87.56, std 18.59, range [28.2, 98.75]

Sequence (223 aa):
MTKVSDAVTADGSTGWFKIFQDGWRKNTAGGSGDDDFWGTKDLNTCCGKMDVKIPADLPSGDYLLRAEAIALHAAGGAGGAQLYMTCYQLTVTGSGNASPPTVSFPGAYKSSDAGIQVNIHSAMSNYVVPGPAVYAGGTTKTAGSACTGCENTCKVGSSPTGVITAPAPTSSAPSGGNPGNGSPSCSVQKYGQCGGNGYTGCTTCASGSTCVAVSPPYYSQCQ